Protein AF-A0A1V4Z4R4-F1 (afdb_monomer_lite)

Sequence (272 aa):
MQSCVNKYVRISDISAYMLCPRLAFFRRRQNRHVASMDIVRAAVFKEISRSLAGALATDDPEAAVRTQIEVACGDAEIVYGLPAGPVLEEAIGTARDIITGLDVESKRLGRDVLRAMLSPCERSQAIYSDRLRISGFVDRIVSLDGVRCPVVVCASKPPEAGIFAADRLKLAAAAMLMEEKFETTVGRGMVEYVCGWRIREADVRRYDRMAVLSARNRITQMGSAMPDARRGPWCTGCQYAGACDVRPFLASSLFRPVIFDSSGQRRQETNK

Foldseek 3Di:
DPQPQQLAQELVLLLVVVVPVLLSVVVRRCPDPLQDLVNLLQQLLLQLLLCQLVLVVDPHSLVSSLVSSVVSQVVSCVVNVDHCVVSNVVSNVQSVLQVVLLVVVCVVQPVVRSSQLSDAPDAWDWFADSVLSYIYIQSGWGQDPNDTATEAEDQADAPPDDHFLSVLLSRLSSQVRCCVVVVHHHQKHWYFHRRSTDIDIDGNDPVSNVSSSVSRVSSVPDDPDRDDDDDDPVLVPDPCVVVDDRDPPPPPPPDDDFDAPRNRHGDDDDDD

Structure (mmCIF, N/CA/C/O backbone):
data_AF-A0A1V4Z4R4-F1
#
_entry.id   AF-A0A1V4Z4R4-F1
#
loop_
_atom_site.group_PDB
_atom_site.id
_atom_site.type_symbol
_atom_site.label_atom_id
_atom_site.label_alt_id
_atom_site.label_comp_id
_atom_site.label_asym_id
_atom_site.label_entity_id
_atom_site.label_seq_id
_atom_site.pdbx_PDB_ins_code
_atom_site.Cartn_x
_atom_site.Cartn_y
_atom_site.Cartn_z
_atom_site.occupancy
_atom_site.B_iso_or_equiv
_atom_site.auth_seq_id
_atom_site.auth_comp_id
_atom_site.auth_asym_id
_atom_site.auth_atom_id
_atom_site.pdbx_PDB_model_num
ATOM 1 N N . MET A 1 1 ? 27.541 -12.342 -19.075 1.00 34.62 1 MET A N 1
ATOM 2 C CA . MET A 1 1 ? 26.868 -12.284 -17.757 1.00 34.62 1 MET A CA 1
ATOM 3 C C . MET A 1 1 ? 25.370 -12.447 -17.965 1.00 34.62 1 MET A C 1
ATOM 5 O O . MET A 1 1 ? 24.730 -11.520 -18.444 1.00 34.62 1 MET A O 1
ATOM 9 N N . GLN A 1 2 ? 24.819 -13.632 -17.691 1.00 32.66 2 GLN A N 1
ATOM 10 C CA . GLN A 1 2 ? 23.369 -13.849 -17.710 1.00 32.66 2 GLN A CA 1
ATOM 11 C C . GLN A 1 2 ? 22.740 -12.993 -16.607 1.00 32.66 2 GLN A C 1
ATOM 13 O O . GLN A 1 2 ? 22.999 -13.212 -15.426 1.00 32.66 2 GLN A O 1
ATOM 18 N N . SER A 1 3 ? 21.945 -11.987 -16.980 1.00 42.91 3 SER A N 1
ATOM 19 C CA . SER A 1 3 ? 21.105 -11.290 -16.011 1.00 42.91 3 SER A CA 1
ATOM 20 C C . SER A 1 3 ? 20.140 -12.322 -15.439 1.00 42.91 3 SER A C 1
ATOM 22 O O . SER A 1 3 ? 19.320 -12.864 -16.181 1.00 42.91 3 SER A O 1
ATOM 24 N N . CYS A 1 4 ? 20.256 -12.624 -14.150 1.00 43.00 4 CYS A N 1
ATOM 25 C CA . CYS A 1 4 ? 19.318 -13.489 -13.452 1.00 43.00 4 CYS A CA 1
ATOM 26 C C . CYS A 1 4 ? 17.963 -12.765 -13.438 1.00 43.00 4 CYS A C 1
ATOM 28 O O . CYS A 1 4 ? 17.716 -11.898 -12.602 1.00 43.00 4 CYS A O 1
ATOM 30 N N . VAL A 1 5 ? 17.129 -13.010 -14.450 1.00 57.81 5 VAL A N 1
ATOM 31 C CA . VAL A 1 5 ? 15.799 -12.411 -14.534 1.00 57.81 5 VAL A CA 1
ATOM 32 C C . VAL A 1 5 ? 14.984 -13.029 -13.406 1.00 57.81 5 VAL A C 1
ATOM 34 O O . VAL A 1 5 ? 14.751 -14.236 -13.411 1.00 57.81 5 VAL A O 1
ATOM 37 N N . ASN A 1 6 ? 14.590 -12.209 -12.427 1.00 67.38 6 ASN A N 1
ATOM 38 C CA . ASN A 1 6 ? 13.805 -12.657 -11.281 1.00 67.38 6 ASN A CA 1
ATOM 39 C C . ASN A 1 6 ? 12.606 -13.496 -11.760 1.00 67.38 6 ASN A C 1
ATOM 41 O O . ASN A 1 6 ? 11.826 -13.056 -12.610 1.00 67.38 6 ASN A O 1
ATOM 45 N N . LYS A 1 7 ? 12.493 -14.717 -11.220 1.00 82.88 7 LYS A N 1
ATOM 46 C CA . LYS A 1 7 ? 11.455 -15.704 -11.552 1.00 82.88 7 LYS A CA 1
ATOM 47 C C . LYS A 1 7 ? 10.039 -15.132 -11.383 1.00 82.88 7 LYS A C 1
ATOM 49 O O . LYS A 1 7 ? 9.126 -15.577 -12.082 1.00 82.88 7 LYS A O 1
ATOM 54 N N . TYR A 1 8 ? 9.870 -14.166 -10.476 1.00 91.75 8 TYR A N 1
ATOM 55 C CA . TYR A 1 8 ? 8.596 -13.547 -10.119 1.00 91.75 8 TYR A CA 1
ATOM 56 C C . TYR A 1 8 ? 8.578 -12.054 -10.460 1.00 91.75 8 TYR A C 1
ATOM 58 O O . TYR A 1 8 ? 9.566 -11.345 -10.271 1.00 91.75 8 TYR A O 1
ATOM 66 N N . VAL A 1 9 ? 7.422 -11.558 -10.903 1.00 93.12 9 VAL A N 1
ATOM 67 C CA . VAL A 1 9 ? 7.157 -10.118 -11.022 1.00 93.12 9 VAL A CA 1
ATOM 68 C C . VAL A 1 9 ? 6.555 -9.617 -9.714 1.00 93.12 9 VAL A C 1
ATOM 70 O O . VAL A 1 9 ? 5.573 -10.178 -9.230 1.00 93.12 9 VAL A O 1
ATOM 73 N N . ARG A 1 10 ? 7.112 -8.547 -9.139 1.00 93.81 10 ARG A N 1
ATOM 74 C CA .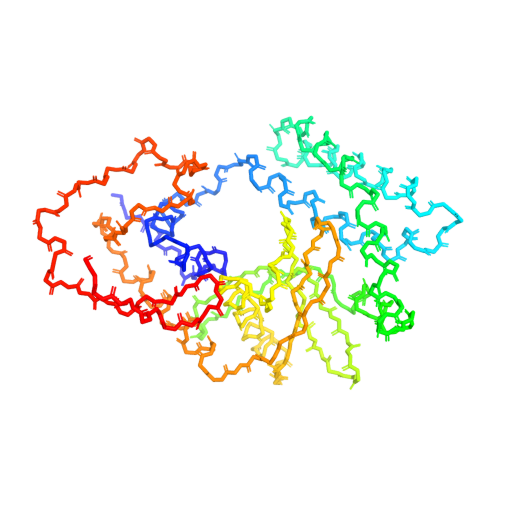 ARG A 1 10 ? 6.603 -8.021 -7.870 1.00 93.81 10 ARG A CA 1
ATOM 75 C C . ARG A 1 10 ? 5.316 -7.232 -8.077 1.00 93.81 10 ARG A C 1
ATOM 77 O O . ARG A 1 10 ? 5.193 -6.493 -9.052 1.00 93.81 10 ARG A O 1
ATOM 84 N N . ILE A 1 11 ? 4.402 -7.284 -7.111 1.00 94.94 11 ILE A N 1
ATOM 85 C CA . ILE A 1 11 ? 3.194 -6.445 -7.084 1.00 94.94 11 ILE A CA 1
ATOM 86 C C . ILE A 1 11 ? 3.551 -4.956 -7.248 1.00 94.94 11 ILE A C 1
ATOM 88 O O . ILE A 1 11 ? 2.884 -4.232 -7.984 1.00 94.94 11 ILE A O 1
ATOM 92 N N . SER A 1 12 ? 4.627 -4.499 -6.603 1.00 91.25 12 SER A N 1
ATOM 93 C CA . SER A 1 12 ? 5.105 -3.115 -6.709 1.00 91.25 12 SER A CA 1
ATOM 94 C C . SER A 1 12 ? 5.649 -2.750 -8.095 1.00 91.25 12 SER A C 1
ATOM 96 O O . SER A 1 12 ? 5.656 -1.571 -8.448 1.00 91.25 12 SER A O 1
ATOM 98 N N . ASP A 1 13 ? 6.097 -3.726 -8.890 1.00 92.69 13 ASP A N 1
ATOM 99 C CA . ASP A 1 13 ? 6.492 -3.510 -10.286 1.00 92.69 13 ASP A CA 1
ATOM 100 C C . ASP A 1 13 ? 5.260 -3.486 -11.204 1.00 92.69 13 ASP A C 1
ATOM 102 O O . ASP A 1 13 ? 5.224 -2.714 -12.161 1.00 92.69 13 ASP A O 1
ATOM 106 N N . ILE A 1 14 ? 4.226 -4.274 -10.884 1.00 94.50 14 ILE A N 1
ATOM 107 C CA . ILE A 1 14 ? 2.930 -4.269 -11.582 1.00 94.50 14 ILE A CA 1
ATOM 108 C C . ILE A 1 14 ? 2.234 -2.912 -11.427 1.00 94.50 14 ILE A C 1
ATOM 110 O O . ILE A 1 14 ? 1.802 -2.330 -12.422 1.00 94.50 14 ILE A O 1
ATOM 114 N N . SER A 1 15 ? 2.169 -2.366 -10.209 1.00 91.62 15 SER A N 1
ATOM 115 C CA . SER A 1 15 ? 1.605 -1.028 -9.996 1.00 91.62 15 SER A CA 1
ATOM 116 C C . SER A 1 15 ? 2.474 0.066 -10.626 1.00 91.62 15 SER A C 1
ATOM 118 O O . SER A 1 15 ? 1.949 0.982 -11.256 1.00 91.62 15 SER A O 1
ATOM 120 N N . ALA A 1 16 ? 3.805 -0.055 -10.551 1.00 90.12 16 ALA A N 1
ATOM 121 C CA . ALA A 1 16 ? 4.721 0.880 -11.203 1.00 90.12 16 ALA A CA 1
ATOM 122 C C . ALA A 1 16 ? 4.579 0.888 -12.729 1.00 90.12 16 ALA A C 1
ATOM 124 O O . ALA A 1 16 ? 4.694 1.949 -13.336 1.00 90.12 16 ALA A O 1
ATOM 125 N N . TYR A 1 17 ? 4.299 -0.259 -13.352 1.00 92.19 17 TYR A N 1
ATOM 126 C CA . TYR A 1 17 ? 4.065 -0.352 -14.792 1.00 92.19 17 TYR A CA 1
ATOM 127 C C . TYR A 1 17 ? 2.862 0.486 -15.241 1.00 92.19 17 TYR A C 1
ATOM 129 O O . TYR A 1 17 ? 2.920 1.099 -16.306 1.00 92.19 17 TYR A O 1
ATOM 137 N N . MET A 1 18 ? 1.811 0.562 -14.417 1.00 88.75 18 MET A N 1
ATOM 138 C CA . MET A 1 18 ? 0.640 1.404 -14.695 1.00 88.75 18 MET A CA 1
ATOM 139 C C . MET A 1 18 ? 0.956 2.896 -14.666 1.00 88.75 18 MET A C 1
ATOM 141 O O . MET A 1 18 ? 0.341 3.656 -15.406 1.00 88.75 18 MET A O 1
ATOM 145 N N . LEU A 1 19 ? 1.912 3.309 -13.831 1.00 87.44 19 LEU A N 1
ATOM 146 C CA . LEU A 1 19 ? 2.404 4.684 -13.818 1.00 87.44 19 LEU A CA 1
ATOM 147 C C . LEU A 1 19 ? 3.330 4.929 -15.014 1.00 87.44 19 LEU A C 1
ATOM 149 O O . LEU A 1 19 ? 3.175 5.891 -15.758 1.00 87.44 19 LEU A O 1
ATOM 153 N N . CYS A 1 20 ? 4.315 4.050 -15.203 1.00 89.69 20 CYS A N 1
ATOM 154 C CA . CYS A 1 20 ? 5.305 4.168 -16.258 1.00 89.69 20 CYS A CA 1
ATOM 155 C C . CYS A 1 20 ? 5.950 2.804 -16.572 1.00 89.69 20 CYS A C 1
ATOM 157 O O . CYS A 1 20 ? 6.681 2.261 -15.735 1.00 89.69 20 CYS A O 1
ATOM 159 N N . PRO A 1 21 ? 5.815 2.278 -17.805 1.00 91.31 21 PRO A N 1
ATOM 160 C CA . PRO A 1 21 ? 6.505 1.060 -18.232 1.00 91.31 21 PRO A CA 1
ATOM 161 C C . PRO A 1 21 ? 8.027 1.113 -18.039 1.00 91.31 21 PRO A C 1
ATOM 163 O O . PRO A 1 21 ? 8.644 0.107 -17.692 1.00 91.31 21 PRO A O 1
ATOM 166 N N . ARG A 1 22 ? 8.637 2.295 -18.209 1.00 90.31 22 ARG A N 1
ATOM 167 C CA . ARG A 1 22 ? 10.081 2.497 -18.004 1.00 90.31 22 ARG A CA 1
ATOM 168 C C . ARG A 1 22 ? 10.483 2.394 -16.533 1.00 90.31 22 ARG A C 1
ATOM 170 O O . ARG A 1 22 ? 11.567 1.906 -16.239 1.00 90.31 22 ARG A O 1
ATOM 177 N N . LEU A 1 23 ? 9.611 2.786 -15.602 1.00 88.94 23 LEU A N 1
ATOM 178 C CA . LEU A 1 23 ? 9.875 2.625 -14.170 1.00 88.94 23 LEU A CA 1
ATOM 179 C C . LEU A 1 23 ? 9.959 1.139 -13.793 1.00 88.94 23 LEU A C 1
ATOM 181 O O . LEU A 1 23 ? 10.909 0.728 -13.128 1.00 88.94 23 LEU A O 1
ATOM 185 N N . ALA A 1 24 ? 9.009 0.326 -14.268 1.00 90.44 24 ALA A N 1
ATOM 186 C CA . ALA A 1 24 ? 9.043 -1.126 -14.076 1.00 90.44 24 ALA A CA 1
ATOM 187 C C . ALA A 1 24 ? 10.286 -1.763 -14.727 1.00 90.44 24 ALA A C 1
ATOM 189 O O . ALA A 1 24 ? 10.919 -2.641 -14.142 1.00 90.44 24 ALA A O 1
ATOM 190 N N . PHE A 1 25 ? 10.682 -1.270 -15.902 1.00 89.81 25 PHE A N 1
ATOM 191 C CA . PHE A 1 25 ? 11.898 -1.693 -16.593 1.00 89.81 25 PHE A CA 1
ATOM 192 C C . PHE A 1 25 ? 13.175 -1.439 -15.777 1.00 89.81 25 PHE A C 1
ATOM 194 O O . PHE A 1 25 ? 13.972 -2.360 -15.589 1.00 89.81 25 PHE A O 1
ATOM 201 N N . PHE A 1 26 ? 13.362 -0.222 -15.251 1.00 88.12 26 PHE A N 1
ATOM 202 C CA . PHE A 1 26 ? 14.529 0.100 -14.422 1.00 88.12 26 PHE A CA 1
ATOM 203 C C . PHE A 1 26 ? 14.569 -0.750 -13.149 1.00 88.12 26 PHE A C 1
ATOM 205 O O . PHE A 1 26 ? 15.605 -1.342 -12.836 1.00 88.12 26 PHE A O 1
ATOM 212 N N . ARG A 1 27 ? 13.426 -0.888 -12.463 1.00 86.62 27 ARG A N 1
ATOM 213 C CA . ARG A 1 27 ? 13.303 -1.695 -11.240 1.00 86.62 27 ARG A CA 1
ATOM 214 C C . ARG A 1 27 ? 13.607 -3.175 -11.461 1.00 86.62 27 ARG A C 1
ATOM 216 O O . ARG A 1 27 ? 14.190 -3.798 -10.583 1.00 86.62 27 ARG A O 1
ATOM 223 N N . ARG A 1 28 ? 13.248 -3.741 -12.618 1.00 83.94 28 ARG A N 1
ATOM 224 C CA . ARG A 1 28 ? 13.519 -5.153 -12.941 1.00 83.94 28 ARG A CA 1
ATOM 225 C C . ARG A 1 28 ? 15.003 -5.427 -13.189 1.00 83.94 28 ARG A C 1
ATOM 227 O O . ARG A 1 28 ? 15.466 -6.536 -12.942 1.00 83.94 28 ARG A O 1
ATOM 234 N N . ARG A 1 29 ? 15.747 -4.444 -13.703 1.00 82.00 29 ARG A N 1
ATOM 235 C CA . ARG A 1 29 ? 17.184 -4.593 -13.997 1.00 82.00 29 ARG A CA 1
ATOM 236 C C . ARG A 1 29 ? 18.079 -4.365 -12.807 1.00 82.00 29 ARG A C 1
ATOM 238 O O . ARG A 1 29 ? 19.117 -5.010 -12.686 1.00 82.00 29 ARG A O 1
ATOM 245 N N . GLN A 1 30 ? 17.687 -3.444 -11.942 1.00 72.25 30 GLN A N 1
ATOM 246 C CA . GLN A 1 30 ? 18.356 -3.262 -10.673 1.00 72.25 30 GLN A CA 1
ATOM 247 C C . GLN A 1 30 ? 17.908 -4.404 -9.760 1.00 72.25 30 GLN A C 1
ATOM 249 O O . GLN A 1 30 ? 16.921 -4.307 -9.043 1.00 72.25 30 GLN A O 1
ATOM 254 N N . ASN A 1 31 ? 18.637 -5.524 -9.818 1.00 54.25 31 ASN A N 1
ATOM 255 C CA . ASN A 1 31 ? 18.354 -6.740 -9.045 1.00 54.25 31 ASN A CA 1
ATOM 256 C C . ASN A 1 31 ? 18.433 -6.517 -7.514 1.00 54.25 31 ASN A C 1
ATOM 258 O O . ASN A 1 31 ? 18.151 -7.417 -6.728 1.00 54.25 31 ASN A O 1
ATOM 262 N N . ARG A 1 32 ? 18.814 -5.306 -7.085 1.00 55.25 32 ARG A N 1
ATOM 263 C CA . ARG A 1 32 ? 18.711 -4.790 -5.722 1.00 55.25 32 ARG A CA 1
ATOM 264 C C . ARG A 1 32 ? 17.932 -3.479 -5.753 1.00 55.25 32 ARG A C 1
ATOM 266 O O . ARG A 1 32 ? 18.269 -2.585 -6.528 1.00 55.25 32 ARG A O 1
ATOM 273 N N . HIS A 1 33 ? 16.935 -3.350 -4.876 1.00 58.78 33 HIS A N 1
ATOM 274 C CA . HIS A 1 33 ? 16.491 -2.023 -4.467 1.00 58.78 33 HIS A CA 1
ATOM 275 C C . HIS A 1 33 ? 17.674 -1.364 -3.770 1.00 58.78 33 HIS A C 1
ATOM 277 O O . HIS A 1 33 ? 18.037 -1.759 -2.666 1.00 58.78 33 HIS A O 1
ATOM 283 N N . VAL A 1 34 ? 18.287 -0.386 -4.426 1.00 64.88 34 VAL A N 1
ATOM 284 C CA . VAL A 1 34 ? 19.048 0.620 -3.692 1.00 64.88 34 VAL A CA 1
ATOM 285 C C . VAL A 1 34 ? 18.030 1.298 -2.781 1.00 64.88 34 VAL A C 1
ATOM 287 O O . VAL A 1 34 ? 16.958 1.686 -3.261 1.00 64.88 34 VAL A O 1
ATOM 290 N N . ALA A 1 35 ? 18.310 1.336 -1.477 1.00 70.69 35 ALA A N 1
ATOM 291 C CA . ALA A 1 35 ? 17.470 2.064 -0.541 1.00 70.69 35 ALA A CA 1
ATOM 292 C C . ALA A 1 35 ? 17.299 3.489 -1.085 1.00 70.69 35 ALA A C 1
ATOM 294 O O . ALA A 1 35 ? 18.267 4.129 -1.494 1.00 70.69 35 ALA A O 1
ATOM 295 N N . SER A 1 36 ? 16.057 3.944 -1.173 1.00 82.81 36 SER A N 1
ATOM 296 C CA . SER A 1 36 ? 15.728 5.289 -1.624 1.00 82.81 36 SER A CA 1
ATOM 297 C C . SER A 1 36 ? 14.814 5.941 -0.605 1.00 82.81 36 SER A C 1
ATOM 299 O O . SER A 1 36 ? 14.122 5.250 0.149 1.00 82.81 36 SER A O 1
ATOM 301 N N . MET A 1 37 ? 14.782 7.271 -0.604 1.00 86.62 37 MET A N 1
ATOM 302 C CA . MET A 1 37 ? 13.900 8.023 0.288 1.00 86.62 37 MET A CA 1
ATOM 303 C C . MET A 1 37 ? 12.426 7.633 0.110 1.00 86.62 37 MET A C 1
ATOM 305 O O . MET A 1 37 ? 11.702 7.563 1.095 1.00 86.62 37 MET A O 1
ATOM 309 N N . ASP A 1 38 ? 11.996 7.255 -1.100 1.00 85.75 38 ASP A N 1
ATOM 310 C CA . ASP A 1 38 ? 10.641 6.737 -1.346 1.00 85.75 38 ASP A CA 1
ATOM 311 C C . ASP A 1 38 ? 10.352 5.432 -0.587 1.00 85.75 38 ASP A C 1
ATOM 313 O O . ASP A 1 38 ? 9.229 5.209 -0.131 1.00 85.75 38 ASP A O 1
ATOM 317 N N . ILE A 1 39 ? 11.350 4.548 -0.464 1.00 87.50 39 ILE A N 1
ATOM 318 C CA . ILE A 1 39 ? 11.223 3.279 0.267 1.00 87.50 39 ILE A CA 1
ATOM 319 C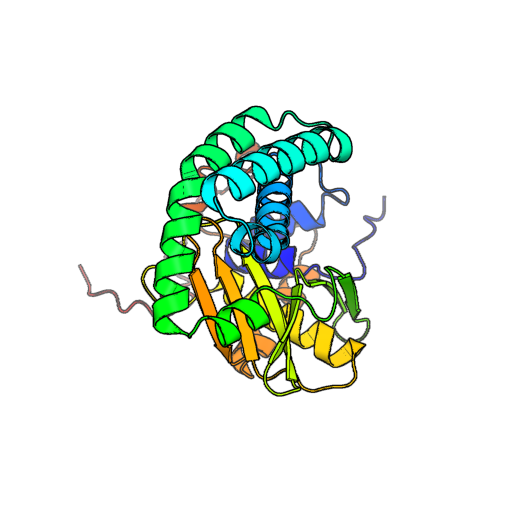 C . ILE A 1 39 ? 11.146 3.552 1.767 1.00 87.50 39 ILE A C 1
ATOM 321 O O . ILE A 1 39 ? 10.260 3.006 2.422 1.00 87.50 39 ILE A O 1
ATOM 325 N N . VAL A 1 40 ? 12.026 4.417 2.282 1.00 92.31 40 VAL A N 1
ATOM 326 C CA . VAL A 1 40 ? 12.029 4.854 3.688 1.00 92.31 40 VAL A CA 1
ATOM 327 C C . VAL A 1 40 ? 10.678 5.467 4.038 1.00 92.31 40 VAL A C 1
ATOM 329 O O . VAL A 1 40 ? 10.001 5.001 4.950 1.00 92.31 40 VAL A O 1
ATOM 332 N N . ARG A 1 41 ? 10.221 6.430 3.233 1.00 94.19 41 ARG A N 1
ATOM 333 C CA . ARG A 1 41 ? 8.920 7.080 3.388 1.00 94.19 41 ARG A CA 1
ATOM 334 C C . ARG A 1 41 ? 7.776 6.068 3.385 1.00 94.19 41 ARG A C 1
ATOM 336 O O . ARG A 1 41 ? 6.945 6.070 4.287 1.00 94.19 41 ARG A O 1
ATOM 343 N N . ALA A 1 42 ? 7.735 5.159 2.411 1.00 92.62 42 ALA A N 1
ATOM 344 C CA . ALA A 1 42 ? 6.700 4.130 2.365 1.00 92.62 42 ALA A CA 1
ATOM 345 C C . ALA A 1 42 ? 6.740 3.184 3.579 1.00 92.62 42 ALA A C 1
ATOM 347 O O . ALA A 1 42 ? 5.684 2.730 4.014 1.00 92.62 42 ALA A O 1
ATOM 348 N N . ALA A 1 43 ? 7.922 2.868 4.113 1.00 93.50 43 ALA A N 1
ATOM 349 C CA . ALA A 1 43 ? 8.067 2.035 5.303 1.00 93.50 43 ALA A CA 1
ATOM 350 C C . ALA A 1 43 ? 7.547 2.748 6.558 1.00 93.50 43 ALA A C 1
ATOM 352 O O . ALA A 1 43 ? 6.718 2.172 7.261 1.00 93.50 43 ALA A O 1
ATOM 353 N N . VAL A 1 44 ? 7.943 4.008 6.769 1.00 96.38 44 VAL A N 1
ATOM 354 C CA . VAL A 1 44 ? 7.483 4.842 7.892 1.00 96.38 44 VAL A CA 1
ATOM 355 C C . VAL A 1 44 ? 5.959 4.950 7.898 1.00 96.38 44 VAL A C 1
ATOM 357 O O . VAL A 1 44 ? 5.318 4.601 8.883 1.00 96.38 44 VAL A O 1
ATOM 360 N N . PHE A 1 45 ? 5.341 5.329 6.776 1.00 96.50 45 PHE A N 1
ATOM 361 C CA . PHE A 1 45 ? 3.880 5.466 6.710 1.00 96.50 45 PHE A CA 1
ATOM 362 C C . PHE A 1 45 ? 3.124 4.143 6.882 1.00 96.50 45 PHE A C 1
ATOM 364 O O . PHE A 1 45 ? 2.007 4.137 7.401 1.00 96.50 45 PHE A O 1
ATOM 371 N N . LYS A 1 46 ? 3.716 3.009 6.491 1.00 95.19 46 LYS A N 1
ATOM 372 C CA . LYS A 1 46 ? 3.142 1.692 6.800 1.00 95.19 46 LYS A CA 1
ATOM 373 C C . LYS A 1 46 ? 3.217 1.366 8.284 1.00 95.19 46 LYS A C 1
ATOM 375 O O . LYS A 1 46 ? 2.308 0.710 8.779 1.00 95.19 46 LYS A O 1
ATOM 380 N N . GLU A 1 47 ? 4.263 1.803 8.974 1.00 95.19 47 GLU A N 1
ATOM 381 C CA . GLU A 1 47 ? 4.389 1.593 10.414 1.00 95.19 47 GLU A CA 1
ATOM 382 C C . GLU A 1 47 ? 3.431 2.485 11.204 1.00 95.19 47 GLU A C 1
ATOM 384 O O . GLU A 1 47 ? 2.706 1.983 12.057 1.00 95.19 47 GLU A O 1
ATOM 389 N N . ILE A 1 48 ? 3.295 3.759 10.816 1.00 95.81 48 ILE A N 1
ATOM 390 C CA . ILE A 1 48 ? 2.249 4.652 11.343 1.00 95.81 48 ILE A CA 1
ATOM 391 C C . ILE A 1 48 ? 0.881 3.976 11.217 1.00 95.81 48 ILE A C 1
ATOM 393 O O . ILE A 1 48 ? 0.150 3.846 12.188 1.00 95.81 48 ILE A O 1
ATOM 397 N N . SER A 1 49 ? 0.559 3.469 10.026 1.00 95.50 49 SER A N 1
ATOM 398 C CA . SER A 1 49 ? -0.698 2.772 9.749 1.00 95.50 49 SER A CA 1
ATOM 399 C C . SER A 1 49 ? -0.929 1.531 10.634 1.00 95.50 49 SER A C 1
ATOM 401 O O . SER A 1 49 ? -2.071 1.211 10.962 1.00 95.50 49 SER A O 1
ATOM 403 N N . ARG A 1 50 ? 0.131 0.828 11.061 1.00 93.31 50 ARG A N 1
ATOM 404 C CA . ARG A 1 50 ? 0.030 -0.319 11.986 1.00 93.31 50 ARG A CA 1
ATOM 405 C C . ARG A 1 50 ? -0.253 0.104 13.420 1.00 93.31 50 ARG A C 1
ATOM 407 O O . ARG A 1 50 ? -0.939 -0.628 14.130 1.00 93.31 50 ARG A O 1
ATOM 414 N N . SER A 1 51 ? 0.254 1.258 13.840 1.00 93.50 51 SER A N 1
ATOM 415 C CA . SER A 1 51 ? 0.102 1.736 15.212 1.00 93.50 51 SER A CA 1
ATOM 416 C C . SER A 1 51 ? -1.221 2.465 15.468 1.00 93.50 51 SER A C 1
ATOM 418 O O . SER A 1 51 ? -1.616 2.595 16.627 1.00 93.50 51 SER A O 1
ATOM 420 N N . LEU A 1 52 ? -1.967 2.856 14.423 1.00 94.06 52 LEU A N 1
ATOM 421 C CA . LEU A 1 52 ? -3.225 3.611 14.555 1.00 94.06 52 LEU A CA 1
ATOM 422 C C . LEU A 1 52 ? -4.265 2.939 15.457 1.00 94.06 52 LEU A C 1
ATOM 424 O O . LEU A 1 52 ? -4.922 3.622 16.236 1.00 94.06 52 LEU A O 1
ATOM 428 N N . ALA A 1 53 ? -4.408 1.611 15.391 1.00 91.75 53 ALA A N 1
ATOM 429 C CA . ALA A 1 53 ? -5.354 0.892 16.248 1.00 91.75 53 ALA A CA 1
ATOM 430 C C . ALA A 1 53 ? -5.037 1.079 17.743 1.00 91.75 53 ALA A C 1
ATOM 432 O O . ALA A 1 53 ? -5.951 1.207 18.554 1.00 91.75 53 ALA A O 1
ATOM 433 N N . GLY A 1 54 ? -3.746 1.098 18.092 1.00 90.56 54 GLY A N 1
ATOM 434 C CA . GLY A 1 54 ? -3.276 1.346 19.453 1.00 90.56 54 GLY A CA 1
ATOM 435 C C . GLY A 1 54 ? -3.369 2.821 19.835 1.00 90.56 54 GLY A C 1
ATOM 436 O O . GLY A 1 54 ? -3.836 3.132 20.923 1.00 90.56 54 GLY A O 1
ATOM 437 N N . ALA A 1 55 ? -3.000 3.726 18.925 1.00 91.25 55 ALA A N 1
ATOM 438 C CA . ALA A 1 55 ? -3.064 5.167 19.164 1.00 91.25 55 ALA A CA 1
ATOM 439 C C . ALA A 1 55 ? -4.499 5.663 19.409 1.00 91.25 55 ALA A C 1
ATOM 441 O O . ALA A 1 55 ? -4.713 6.535 20.235 1.00 91.25 55 ALA A O 1
ATOM 442 N N . LEU A 1 56 ? -5.505 5.082 18.753 1.00 88.00 56 LEU A N 1
ATOM 443 C CA . LEU A 1 56 ? -6.911 5.432 18.998 1.00 88.00 56 LEU A CA 1
ATOM 444 C C . LEU A 1 56 ? -7.459 4.935 20.340 1.00 88.00 56 LEU A C 1
ATOM 446 O O . LEU A 1 56 ? -8.560 5.321 20.724 1.00 88.00 56 LEU A O 1
ATOM 450 N N . ALA A 1 57 ? -6.737 4.047 21.023 1.00 88.75 57 ALA A N 1
ATOM 451 C CA . ALA A 1 57 ? -7.125 3.543 22.333 1.00 88.75 57 ALA A CA 1
ATOM 452 C C . ALA A 1 57 ? -6.551 4.383 23.489 1.00 88.75 57 ALA A C 1
ATOM 454 O O . ALA A 1 57 ? -6.815 4.054 24.643 1.00 88.75 57 ALA A O 1
ATOM 455 N N . THR A 1 58 ? -5.759 5.423 23.200 1.00 92.12 58 THR A N 1
ATOM 456 C CA . THR A 1 58 ? -5.183 6.324 24.208 1.00 92.12 58 THR A CA 1
ATOM 457 C C . THR A 1 58 ? -6.074 7.545 24.453 1.00 92.12 58 THR A C 1
ATOM 459 O O . THR A 1 58 ? -6.928 7.882 23.633 1.00 92.12 58 THR A O 1
ATOM 462 N N . ASP A 1 59 ? -5.839 8.236 25.573 1.00 92.62 59 ASP A N 1
ATOM 463 C CA . ASP A 1 59 ? -6.540 9.486 25.910 1.00 92.62 59 ASP A CA 1
ATOM 464 C C . ASP A 1 59 ? -6.130 10.660 25.003 1.00 92.62 59 ASP A C 1
ATOM 466 O O . ASP A 1 59 ? -6.925 11.567 24.759 1.00 92.62 59 ASP A O 1
ATOM 470 N N . ASP A 1 60 ? -4.903 10.626 24.469 1.00 94.81 60 ASP A N 1
ATOM 471 C CA . ASP A 1 60 ? -4.390 11.582 23.480 1.00 94.81 60 ASP A CA 1
ATOM 472 C C . ASP A 1 60 ? -3.870 10.845 22.228 1.00 94.81 60 ASP A C 1
ATOM 474 O O . ASP A 1 60 ? -2.694 10.451 22.164 1.00 94.81 60 ASP A O 1
ATOM 478 N N . PRO A 1 61 ? -4.739 10.623 21.224 1.00 93.31 61 PRO A N 1
ATOM 479 C CA . PRO A 1 61 ? -4.358 9.954 19.985 1.00 93.31 61 PRO A CA 1
ATOM 480 C C . PRO A 1 61 ? -3.358 10.742 19.133 1.00 93.31 61 PRO A C 1
ATOM 482 O O . PRO A 1 61 ? -2.546 10.129 18.440 1.00 93.31 61 PRO A O 1
ATOM 485 N N . GLU A 1 62 ? -3.387 12.084 19.155 1.00 94.06 62 GLU A N 1
ATOM 486 C CA . GLU A 1 62 ? -2.455 12.890 18.351 1.00 94.06 62 GLU A CA 1
ATOM 487 C C . GLU A 1 62 ? -1.033 12.754 18.901 1.00 94.06 62 GLU A C 1
ATOM 489 O O . GLU A 1 62 ? -0.104 12.491 18.131 1.00 94.06 62 GLU A O 1
ATOM 494 N N . ALA A 1 63 ? -0.860 12.866 20.222 1.00 95.62 63 ALA A N 1
ATOM 495 C CA . ALA A 1 63 ? 0.432 12.633 20.862 1.00 95.62 63 ALA A CA 1
ATOM 496 C C . ALA A 1 63 ? 0.923 11.197 20.631 1.00 95.62 63 ALA A C 1
ATOM 498 O O . ALA A 1 63 ? 2.079 11.001 20.252 1.00 95.62 63 ALA A O 1
ATOM 499 N N . ALA A 1 64 ? 0.040 10.200 20.759 1.00 96.06 64 ALA A N 1
ATOM 500 C CA . ALA A 1 64 ? 0.391 8.806 20.500 1.00 96.06 64 ALA A CA 1
ATOM 501 C C . ALA A 1 64 ? 0.870 8.588 19.053 1.00 96.06 64 ALA A C 1
ATOM 503 O O . ALA A 1 64 ? 1.908 7.961 18.843 1.00 96.06 64 ALA A O 1
ATOM 504 N N . VAL A 1 65 ? 0.177 9.142 18.049 1.00 95.69 65 VAL A N 1
ATOM 505 C CA . VAL A 1 65 ? 0.614 9.063 16.643 1.00 95.69 65 VAL A CA 1
ATOM 506 C C . VAL A 1 65 ? 1.966 9.749 16.438 1.00 95.69 65 VAL A C 1
ATOM 508 O O . VAL A 1 65 ? 2.818 9.185 15.753 1.00 95.69 65 VAL A O 1
ATOM 511 N N . ARG A 1 66 ? 2.208 10.917 17.047 1.00 96.75 66 ARG A N 1
ATOM 512 C CA . ARG A 1 66 ? 3.505 11.617 16.963 1.00 96.75 66 ARG A CA 1
ATOM 513 C C . ARG A 1 66 ? 4.652 10.771 17.511 1.00 96.75 66 ARG A C 1
ATOM 515 O O . ARG A 1 66 ? 5.653 10.606 16.822 1.00 96.75 66 ARG A O 1
ATOM 522 N N . THR A 1 67 ? 4.478 10.155 18.678 1.00 96.94 67 THR A N 1
ATOM 523 C CA . THR A 1 67 ? 5.480 9.233 19.234 1.00 96.94 67 THR A CA 1
ATOM 524 C C . THR A 1 67 ? 5.746 8.058 18.291 1.00 96.94 67 THR A C 1
ATOM 526 O O . THR A 1 67 ? 6.893 7.681 18.071 1.00 96.94 67 THR A O 1
ATOM 529 N N . GLN A 1 68 ? 4.705 7.489 17.680 1.00 96.62 68 GLN A N 1
ATOM 530 C CA . GLN A 1 68 ? 4.875 6.380 16.736 1.00 96.62 68 GLN A CA 1
ATOM 531 C C . GLN A 1 68 ? 5.563 6.807 15.433 1.00 96.62 68 GLN A C 1
ATOM 533 O O . GLN A 1 68 ? 6.298 6.014 14.850 1.00 96.62 68 GLN A O 1
ATOM 538 N N . ILE A 1 69 ? 5.366 8.050 14.984 1.00 97.44 69 ILE A N 1
ATOM 539 C CA . ILE A 1 69 ? 6.100 8.626 13.850 1.00 97.44 69 ILE A CA 1
ATOM 540 C C . ILE A 1 69 ? 7.601 8.685 14.157 1.00 97.44 69 ILE A C 1
ATOM 542 O O . ILE A 1 69 ? 8.405 8.264 13.326 1.00 97.44 69 ILE A O 1
ATOM 546 N N . GLU A 1 70 ? 7.976 9.187 15.334 1.00 97.31 70 GLU A N 1
ATOM 547 C CA . GLU A 1 70 ? 9.378 9.295 15.759 1.00 97.31 70 GLU A CA 1
ATOM 548 C C . GLU A 1 70 ? 10.046 7.918 15.836 1.00 97.31 70 GLU A C 1
ATOM 550 O O . GLU A 1 70 ? 11.113 7.721 15.252 1.00 97.31 70 GLU A O 1
ATOM 555 N N . VAL A 1 71 ? 9.376 6.945 16.466 1.00 97.38 71 VAL A N 1
ATOM 556 C CA . VAL A 1 71 ? 9.846 5.551 16.545 1.00 97.38 71 VAL A CA 1
ATOM 557 C C . VAL A 1 71 ? 10.023 4.954 15.148 1.00 97.38 71 VAL A C 1
ATOM 559 O O . VAL A 1 71 ? 11.097 4.449 14.827 1.00 97.38 71 VAL A O 1
ATOM 562 N N . ALA A 1 72 ? 9.014 5.074 14.279 1.00 96.62 72 ALA A N 1
ATOM 563 C CA . ALA A 1 72 ? 9.073 4.539 12.921 1.00 96.62 72 ALA A CA 1
ATOM 564 C C . ALA A 1 72 ? 10.205 5.159 12.087 1.00 96.62 72 ALA A C 1
ATOM 566 O O . ALA A 1 72 ? 10.817 4.468 11.270 1.00 96.62 72 ALA A O 1
ATOM 567 N N . CYS A 1 73 ? 10.489 6.452 12.274 1.00 96.94 73 CYS A N 1
ATOM 568 C CA . CYS A 1 73 ? 11.605 7.116 11.607 1.00 96.94 73 CYS A CA 1
ATOM 569 C C . CYS A 1 73 ? 12.951 6.603 12.129 1.00 96.94 73 CYS A C 1
ATOM 571 O O . CYS A 1 73 ? 13.794 6.243 11.311 1.00 96.94 73 CYS A O 1
ATOM 573 N N . GLY A 1 74 ? 13.130 6.499 13.451 1.00 96.44 74 GLY A N 1
ATOM 574 C CA . GLY A 1 74 ? 14.354 5.957 14.052 1.00 96.44 74 GLY A CA 1
ATOM 575 C C . GLY A 1 74 ? 14.648 4.523 13.601 1.00 96.44 74 GLY A C 1
ATOM 576 O O . GLY A 1 74 ? 15.760 4.220 13.163 1.00 96.44 74 GLY A O 1
ATOM 577 N N . ASP A 1 75 ? 13.631 3.660 13.594 1.00 96.06 75 ASP A N 1
ATOM 578 C CA . ASP A 1 75 ? 13.752 2.286 13.096 1.00 96.06 75 ASP A CA 1
ATOM 579 C C . ASP A 1 75 ? 14.116 2.251 11.605 1.00 96.06 75 ASP A C 1
ATOM 581 O O . ASP A 1 75 ? 14.933 1.435 11.169 1.00 96.06 75 ASP A O 1
ATOM 585 N N . ALA A 1 76 ? 13.542 3.148 10.799 1.00 93.88 76 ALA A N 1
ATOM 586 C CA . ALA A 1 76 ? 13.847 3.221 9.378 1.00 93.88 76 ALA A CA 1
ATOM 587 C C . ALA A 1 76 ? 15.300 3.657 9.111 1.00 93.88 76 ALA A C 1
ATOM 589 O O . ALA A 1 76 ? 15.925 3.113 8.197 1.00 93.88 76 ALA A O 1
ATOM 590 N N . GLU A 1 77 ? 15.865 4.572 9.903 1.00 94.12 77 GLU A N 1
ATOM 591 C CA . GLU A 1 77 ? 17.282 4.944 9.781 1.00 94.12 77 GLU A CA 1
ATOM 592 C C . GLU A 1 77 ? 18.197 3.743 10.037 1.00 94.12 77 GLU A C 1
ATOM 594 O O . GLU A 1 77 ? 19.124 3.498 9.262 1.00 94.12 77 GLU A O 1
ATOM 599 N N . ILE A 1 78 ? 17.888 2.938 11.060 1.00 94.50 78 ILE A N 1
ATOM 600 C CA . ILE A 1 78 ? 18.640 1.721 11.396 1.00 94.50 78 ILE A CA 1
ATOM 601 C C . ILE A 1 78 ? 18.520 0.676 10.277 1.00 94.50 78 ILE A C 1
ATOM 603 O O . ILE A 1 78 ? 19.518 0.090 9.857 1.00 94.50 78 ILE A O 1
ATOM 607 N N . VAL A 1 79 ? 17.303 0.433 9.779 1.00 92.56 79 VAL A N 1
ATOM 608 C CA . VAL A 1 79 ? 17.024 -0.630 8.797 1.00 92.56 79 VAL A CA 1
ATOM 609 C C . VAL A 1 79 ? 17.551 -0.290 7.404 1.00 92.56 79 VAL A C 1
ATOM 611 O O . VAL A 1 79 ? 18.062 -1.170 6.707 1.00 92.56 79 VAL A O 1
ATOM 614 N N . TYR A 1 80 ? 17.400 0.961 6.966 1.00 90.00 80 TYR A N 1
ATOM 615 C CA . TYR A 1 80 ? 17.722 1.371 5.597 1.00 90.00 80 TYR A CA 1
ATOM 616 C C . TYR A 1 80 ? 19.058 2.109 5.476 1.00 90.00 80 TYR A C 1
ATOM 618 O O . TYR A 1 80 ? 19.546 2.255 4.354 1.00 90.00 80 TYR A O 1
ATOM 626 N N . GLY A 1 81 ? 19.652 2.562 6.585 1.00 90.75 81 GLY A N 1
ATOM 627 C CA . GLY A 1 81 ? 20.911 3.312 6.585 1.00 90.75 81 GLY A CA 1
ATOM 628 C C . GLY A 1 81 ? 20.810 4.672 5.887 1.00 90.75 81 GLY A C 1
ATOM 629 O O . GLY A 1 81 ? 21.794 5.148 5.324 1.00 90.75 81 GLY A O 1
ATOM 630 N N . LEU A 1 82 ? 19.615 5.269 5.859 1.00 88.69 82 LEU A N 1
ATOM 631 C CA . LEU A 1 82 ? 19.328 6.554 5.219 1.00 88.69 82 LEU A CA 1
ATOM 632 C C . LEU A 1 82 ? 18.716 7.521 6.237 1.00 88.69 82 LEU A C 1
ATOM 634 O O . LEU A 1 82 ? 17.913 7.070 7.050 1.00 88.69 82 LEU A O 1
ATOM 638 N N . PRO A 1 83 ? 19.027 8.828 6.165 1.00 90.88 83 PRO A N 1
ATOM 639 C CA . PRO A 1 83 ? 18.476 9.812 7.091 1.00 90.88 83 PRO A CA 1
ATOM 640 C C . PRO A 1 83 ? 16.964 9.961 6.889 1.00 90.88 83 PRO A C 1
ATOM 642 O O . PRO A 1 83 ? 16.504 10.253 5.784 1.00 90.88 83 PRO A O 1
ATOM 645 N N . ALA A 1 84 ? 16.191 9.804 7.960 1.00 92.81 84 ALA A N 1
ATOM 646 C CA . ALA A 1 84 ? 14.736 9.904 7.957 1.00 92.81 84 ALA A CA 1
ATOM 647 C C . ALA A 1 84 ? 14.236 11.316 8.294 1.00 92.81 84 ALA A C 1
ATOM 649 O O . ALA A 1 84 ? 13.040 11.555 8.183 1.00 92.81 84 ALA A O 1
ATOM 650 N N . GLY A 1 85 ? 15.114 12.269 8.632 1.00 93.31 85 GLY A N 1
ATOM 651 C CA . GLY A 1 85 ? 14.752 13.653 8.987 1.00 93.31 85 GLY A CA 1
ATOM 652 C C . GLY A 1 85 ? 13.702 14.322 8.076 1.00 93.31 85 GLY A C 1
ATOM 653 O O . GLY A 1 85 ? 12.689 14.790 8.591 1.00 93.31 85 GLY A O 1
ATOM 654 N N . PRO A 1 86 ? 13.853 14.310 6.735 1.00 93.12 86 PRO A N 1
ATOM 655 C CA . PRO A 1 86 ? 12.837 14.871 5.836 1.00 93.12 86 PRO A CA 1
ATOM 656 C C . PRO A 1 86 ? 11.483 14.147 5.904 1.00 93.12 86 PRO A C 1
ATOM 658 O O . PRO A 1 86 ? 10.431 14.764 5.764 1.00 93.12 86 PRO A O 1
ATOM 661 N N . VAL A 1 87 ? 11.503 12.828 6.119 1.00 95.19 87 VAL A N 1
ATOM 662 C CA . VAL A 1 87 ? 10.289 12.009 6.269 1.00 95.19 87 VAL A CA 1
ATOM 663 C C . VAL A 1 87 ? 9.636 12.264 7.625 1.00 95.19 87 VAL A C 1
ATOM 665 O O . VAL A 1 87 ? 8.413 12.296 7.703 1.00 95.19 87 VAL A O 1
ATOM 668 N N . LEU A 1 88 ? 10.433 12.475 8.674 1.00 96.75 88 LEU A N 1
ATOM 669 C CA . LEU A 1 88 ? 9.967 12.823 10.011 1.00 96.75 88 LEU A CA 1
ATOM 670 C C . LEU A 1 88 ? 9.208 14.153 9.994 1.00 96.75 88 LEU A C 1
ATOM 672 O O . LEU A 1 88 ? 8.081 14.212 10.481 1.00 96.75 88 LEU A O 1
ATOM 676 N N . GLU A 1 89 ? 9.788 15.191 9.388 1.00 96.31 89 GLU A N 1
ATOM 677 C CA . GLU A 1 89 ? 9.144 16.503 9.247 1.00 96.31 89 GLU A CA 1
ATOM 678 C C . GLU A 1 89 ? 7.813 16.395 8.486 1.00 96.31 89 GLU A C 1
ATOM 680 O O . GLU A 1 89 ? 6.780 16.883 8.956 1.00 96.31 89 GLU A O 1
ATOM 685 N N . GLU A 1 90 ? 7.808 15.679 7.355 1.00 95.50 90 GLU A N 1
ATOM 686 C CA . GLU A 1 90 ? 6.592 15.411 6.584 1.00 95.50 90 GLU A CA 1
ATOM 687 C C . GLU A 1 90 ? 5.537 14.675 7.426 1.00 95.50 90 GLU A C 1
ATOM 689 O O . GLU A 1 90 ? 4.379 15.094 7.493 1.00 95.50 90 GLU A O 1
ATOM 694 N N . ALA A 1 91 ? 5.922 13.575 8.075 1.00 95.38 91 ALA A N 1
ATOM 695 C CA . ALA A 1 91 ? 5.009 12.720 8.819 1.00 95.38 91 ALA A CA 1
ATOM 696 C C . ALA A 1 91 ? 4.393 13.459 10.014 1.00 95.38 91 ALA A C 1
ATOM 698 O O . ALA A 1 91 ? 3.169 13.415 10.178 1.00 95.38 91 ALA A O 1
ATOM 699 N N . ILE A 1 92 ? 5.195 14.208 10.782 1.00 96.56 92 ILE A N 1
ATOM 700 C CA . ILE A 1 92 ? 4.713 15.072 11.872 1.00 96.56 92 ILE A CA 1
ATOM 701 C C . ILE A 1 92 ? 3.701 16.091 11.341 1.00 96.56 92 ILE A C 1
ATOM 703 O O . ILE A 1 92 ? 2.638 16.265 11.941 1.00 96.56 92 ILE A O 1
ATOM 707 N N . GLY A 1 93 ? 3.988 16.717 10.194 1.00 94.94 93 GLY A N 1
ATOM 708 C CA . GLY A 1 93 ? 3.074 17.656 9.540 1.00 94.94 93 GLY A CA 1
ATOM 709 C C . GLY A 1 93 ? 1.716 17.042 9.175 1.00 94.94 93 GLY A C 1
ATOM 710 O O . GLY A 1 93 ? 0.718 17.756 9.114 1.00 94.94 93 GLY A O 1
ATOM 711 N N . THR A 1 94 ? 1.647 15.719 8.991 1.00 95.00 94 THR A N 1
ATOM 712 C CA . THR A 1 94 ? 0.402 14.996 8.679 1.00 95.00 94 THR A CA 1
ATOM 713 C C . THR A 1 94 ? -0.318 14.395 9.889 1.00 95.00 94 THR A C 1
ATOM 715 O O . THR A 1 94 ? -1.430 13.897 9.723 1.00 95.00 94 THR A O 1
ATOM 718 N N . ALA A 1 95 ? 0.256 14.440 11.098 1.00 94.75 95 ALA A N 1
ATOM 719 C CA . ALA A 1 95 ? -0.303 13.762 12.275 1.00 94.75 95 ALA A CA 1
ATOM 720 C C .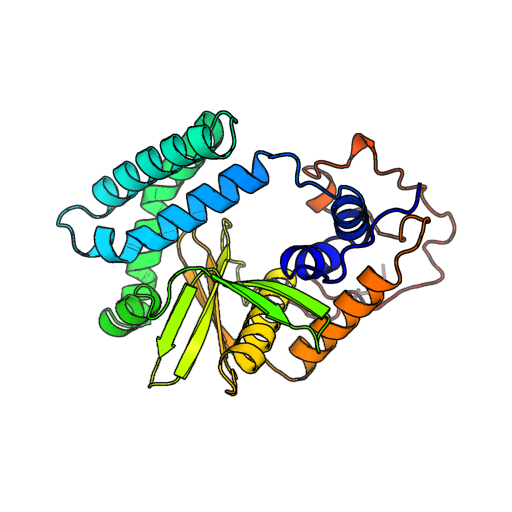 ALA A 1 95 ? -1.748 14.199 12.581 1.00 94.75 95 ALA A C 1
ATOM 722 O O . ALA A 1 95 ? -2.638 13.363 12.742 1.00 94.75 95 ALA A O 1
ATOM 723 N N . ARG A 1 96 ? -2.015 15.510 12.569 1.00 94.00 96 ARG A N 1
ATOM 724 C CA . ARG A 1 96 ? -3.366 16.051 12.789 1.00 94.00 96 ARG A CA 1
ATOM 725 C C . ARG A 1 96 ? -4.347 15.660 11.682 1.00 94.00 96 ARG A C 1
ATOM 727 O O . ARG A 1 96 ? -5.493 15.315 11.969 1.00 94.00 96 ARG A O 1
ATOM 734 N N . ASP A 1 97 ? -3.901 15.691 10.428 1.00 94.81 97 ASP A N 1
ATOM 735 C CA . ASP A 1 97 ? -4.705 15.283 9.272 1.00 94.81 97 ASP A CA 1
ATOM 736 C C . ASP A 1 97 ? -5.086 13.795 9.364 1.00 94.81 97 ASP A C 1
ATOM 738 O O . ASP A 1 97 ? -6.208 13.425 9.020 1.00 94.81 97 ASP A O 1
ATOM 742 N N . ILE A 1 98 ? -4.179 12.946 9.866 1.00 96.00 98 ILE A N 1
ATOM 743 C CA . ILE A 1 98 ? -4.438 11.521 10.114 1.00 96.00 98 ILE A CA 1
ATOM 744 C C . ILE A 1 98 ? -5.557 11.347 11.146 1.00 96.00 98 ILE A C 1
ATOM 746 O O . ILE A 1 98 ? -6.531 10.646 10.876 1.00 96.00 98 ILE A O 1
ATOM 750 N N . ILE A 1 99 ? -5.449 12.007 12.304 1.00 95.50 99 ILE A N 1
ATOM 751 C CA . ILE A 1 99 ? -6.460 11.918 13.370 1.00 95.50 99 ILE A CA 1
ATOM 752 C C . ILE A 1 99 ? -7.814 12.454 12.898 1.00 95.50 99 ILE A C 1
ATOM 754 O O . ILE A 1 99 ? -8.848 11.828 13.126 1.00 95.50 99 ILE A O 1
ATOM 758 N N . THR A 1 100 ? -7.810 13.577 12.181 1.00 95.12 100 THR A N 1
ATOM 759 C CA . THR A 1 100 ? -9.034 14.172 11.633 1.00 95.12 100 THR A CA 1
ATOM 760 C C . THR A 1 100 ? -9.697 13.235 10.620 1.00 95.12 100 THR A C 1
ATOM 762 O O . THR A 1 100 ? -10.910 13.031 10.666 1.00 95.12 100 THR A O 1
ATOM 765 N N . GLY A 1 101 ? -8.915 12.624 9.723 1.00 95.75 101 GLY A N 1
ATOM 766 C CA . GLY A 1 101 ? -9.417 11.641 8.762 1.00 95.75 101 GLY A CA 1
ATOM 767 C C . GLY A 1 101 ? -10.007 10.400 9.438 1.00 95.75 101 GLY A C 1
ATOM 768 O O . GLY A 1 101 ? -11.094 9.956 9.067 1.00 95.75 101 GLY A O 1
ATOM 769 N N . LEU A 1 102 ? -9.343 9.892 10.482 1.00 94.69 102 LEU A N 1
ATOM 770 C CA . LEU A 1 102 ? -9.840 8.786 11.305 1.00 94.69 102 LEU A CA 1
ATOM 771 C C . LEU A 1 102 ? -11.177 9.113 11.971 1.00 94.69 102 LEU A C 1
ATOM 773 O O . LEU A 1 102 ? -12.083 8.286 11.927 1.00 94.69 102 LEU A O 1
ATOM 777 N N . ASP A 1 103 ? -11.334 10.304 12.552 1.00 94.12 103 ASP A N 1
ATOM 778 C CA . ASP A 1 103 ? -12.594 10.727 13.177 1.00 94.12 103 ASP A CA 1
ATOM 779 C C . ASP A 1 103 ? -13.739 10.835 12.154 1.00 94.12 103 ASP A C 1
ATOM 781 O O . ASP A 1 103 ? -14.839 10.322 12.381 1.00 94.12 103 ASP A O 1
ATOM 785 N N . VAL A 1 104 ? -13.477 11.429 10.985 1.00 95.38 104 VAL A N 1
ATOM 786 C CA . VAL A 1 104 ? -14.461 11.517 9.891 1.00 95.38 104 VAL A CA 1
ATOM 787 C C . VAL A 1 104 ? -14.924 10.128 9.457 1.00 95.38 104 VAL A C 1
ATOM 789 O O . VAL A 1 104 ? -16.122 9.875 9.313 1.00 95.38 104 VAL A O 1
ATOM 792 N N . GLU A 1 105 ? -13.991 9.205 9.263 1.00 95.25 105 GLU A N 1
ATOM 793 C CA . GLU A 1 105 ? -14.310 7.853 8.817 1.00 95.25 105 GLU A CA 1
ATOM 794 C C . GLU A 1 105 ? -14.928 6.999 9.929 1.00 95.25 105 GLU A C 1
ATOM 796 O O . GLU A 1 105 ? -15.798 6.179 9.648 1.00 95.25 105 GLU A O 1
ATOM 801 N N . SER A 1 106 ? -14.560 7.239 11.188 1.00 94.31 106 SER A N 1
ATOM 802 C CA . SER A 1 106 ? -15.197 6.654 12.372 1.00 94.31 106 SER A CA 1
ATOM 803 C C . SER A 1 106 ? -16.678 7.025 12.436 1.00 94.31 106 SER A C 1
ATOM 805 O O . SER A 1 106 ? -17.528 6.158 12.642 1.00 94.31 106 SER A O 1
ATOM 807 N N . LYS A 1 107 ? -17.012 8.295 12.168 1.00 95.12 107 LYS A N 1
ATOM 808 C CA . LYS A 1 107 ? -18.401 8.772 12.061 1.00 95.12 107 LYS A CA 1
ATOM 809 C C . LYS A 1 107 ? -19.137 8.168 10.863 1.00 95.12 107 LYS A C 1
ATOM 811 O O . LYS A 1 107 ? -20.333 7.910 10.960 1.00 95.12 107 LYS A O 1
ATOM 816 N N . ARG A 1 108 ? -18.440 7.933 9.745 1.00 95.25 108 ARG A N 1
ATOM 817 C CA . ARG A 1 108 ? -19.018 7.377 8.509 1.00 95.25 108 ARG A CA 1
ATOM 818 C C . ARG A 1 108 ? -19.279 5.869 8.581 1.00 95.25 108 ARG A C 1
ATOM 820 O O . ARG A 1 108 ? -20.298 5.411 8.075 1.00 95.25 108 ARG A O 1
ATOM 827 N N . LEU A 1 109 ? -18.338 5.102 9.128 1.00 93.69 109 LEU A N 1
ATOM 828 C CA . LEU A 1 109 ? -18.348 3.633 9.142 1.00 93.69 109 LEU A CA 1
ATOM 829 C C . LEU A 1 109 ? -18.872 3.050 10.458 1.00 93.69 109 LEU A C 1
ATOM 831 O O . LEU A 1 109 ? -19.336 1.913 10.484 1.00 93.69 109 LEU A O 1
ATOM 835 N N . GLY A 1 110 ? -18.775 3.812 11.546 1.00 93.88 110 GLY A N 1
ATOM 836 C CA . GLY A 1 110 ? -18.925 3.313 12.906 1.00 93.88 110 GLY A CA 1
ATOM 837 C C . GLY A 1 110 ? -17.587 2.862 13.502 1.00 93.88 110 GLY A C 1
ATOM 838 O O . GLY A 1 110 ? -16.719 2.310 12.821 1.00 93.88 110 GLY A O 1
ATOM 839 N N . ARG A 1 111 ? -17.434 3.085 14.814 1.00 90.38 111 ARG A N 1
ATOM 840 C CA . ARG A 1 111 ? -16.197 2.812 15.567 1.00 90.38 111 ARG A CA 1
ATOM 841 C C . ARG A 1 111 ? -15.749 1.353 15.488 1.00 90.38 111 ARG A C 1
ATOM 843 O O . ARG A 1 111 ? -14.571 1.098 15.254 1.00 90.38 111 ARG A O 1
ATOM 850 N N . ASP A 1 112 ? -16.672 0.408 15.645 1.00 90.50 112 ASP A N 1
ATOM 851 C CA . ASP A 1 112 ? -16.336 -1.022 15.676 1.00 90.50 112 ASP A CA 1
ATOM 852 C C . ASP A 1 112 ? -15.871 -1.532 14.308 1.00 90.50 112 ASP A C 1
ATOM 854 O O . ASP A 1 112 ? -14.887 -2.267 14.215 1.00 90.50 112 ASP A O 1
ATOM 858 N N . VAL A 1 113 ? -16.521 -1.069 13.236 1.00 92.19 113 VAL A N 1
ATOM 859 C CA . VAL A 1 113 ? -16.138 -1.387 11.854 1.00 92.19 113 VAL A CA 1
ATOM 860 C C . VAL A 1 113 ? -14.754 -0.825 11.548 1.00 92.19 113 VAL A C 1
ATOM 862 O O . VAL A 1 113 ? -13.880 -1.555 11.079 1.00 92.19 113 VAL A O 1
ATOM 865 N N . LEU A 1 114 ? -14.517 0.451 11.871 1.00 93.19 114 LEU A N 1
ATOM 866 C CA . LEU A 1 114 ? -13.208 1.076 11.695 1.00 93.19 114 LEU A CA 1
ATOM 867 C C . LEU A 1 114 ? -12.117 0.316 12.467 1.00 93.19 114 LEU A C 1
ATOM 869 O O . LEU A 1 114 ? -11.055 0.014 11.918 1.00 93.19 114 LEU A O 1
ATOM 873 N N . ARG A 1 115 ? -12.390 -0.056 13.721 1.00 90.88 115 ARG A N 1
ATOM 874 C CA . ARG A 1 115 ? -11.458 -0.830 14.547 1.00 90.88 115 ARG A CA 1
ATOM 875 C C . ARG A 1 115 ? -11.140 -2.192 13.934 1.00 90.88 115 ARG A C 1
ATOM 877 O O . ARG A 1 115 ? -9.973 -2.583 13.939 1.00 90.88 115 ARG A O 1
ATOM 884 N N . ALA A 1 116 ? -12.126 -2.891 13.373 1.00 91.62 116 ALA A N 1
ATOM 885 C CA . ALA A 1 116 ? -11.907 -4.153 12.666 1.00 91.62 116 ALA A CA 1
ATOM 886 C C . ALA A 1 116 ? -11.034 -3.975 11.407 1.00 91.62 116 ALA A C 1
ATOM 888 O O . ALA A 1 116 ? -10.190 -4.820 11.119 1.00 91.62 116 ALA A O 1
ATOM 889 N N . MET A 1 117 ? -11.167 -2.854 10.689 1.00 93.50 117 MET A N 1
ATOM 890 C CA . MET A 1 117 ? -10.324 -2.539 9.524 1.00 93.50 117 MET A CA 1
ATOM 891 C C . MET A 1 117 ? -8.879 -2.152 9.893 1.00 93.50 117 MET A C 1
ATOM 893 O O . MET A 1 117 ? -7.950 -2.345 9.099 1.00 93.50 117 MET A O 1
ATOM 897 N N . LEU A 1 118 ? -8.667 -1.605 11.091 1.00 93.19 118 LEU A N 1
ATOM 898 C CA . LEU A 1 118 ? -7.337 -1.269 11.610 1.00 93.19 118 LEU A CA 1
ATOM 899 C C . LEU A 1 118 ? -6.651 -2.450 12.311 1.00 93.19 118 LEU A C 1
ATOM 901 O O . LEU A 1 118 ? -5.427 -2.463 12.416 1.00 93.19 118 LEU A O 1
ATOM 905 N N . SER A 1 119 ? -7.414 -3.450 12.759 1.00 91.25 119 SER A N 1
ATOM 906 C CA . SER A 1 119 ? -6.903 -4.594 13.521 1.00 91.25 119 SER A CA 1
ATOM 907 C C . SER A 1 119 ? -6.619 -5.794 12.604 1.00 91.25 119 SER A C 1
ATOM 909 O O . SER A 1 119 ? -7.556 -6.479 12.188 1.00 91.25 119 SER A O 1
ATOM 911 N N . PRO A 1 120 ? -5.349 -6.090 12.262 1.00 90.31 120 PRO A N 1
ATOM 912 C CA . PRO A 1 120 ? -5.020 -7.255 11.445 1.00 90.31 120 PRO A CA 1
ATOM 913 C C . PRO A 1 120 ? -5.394 -8.569 12.129 1.00 90.31 120 PRO A C 1
ATOM 915 O O . PRO A 1 120 ? -5.079 -8.768 13.300 1.00 90.31 120 PRO A O 1
ATOM 918 N N . CYS A 1 121 ? -5.932 -9.517 11.360 1.00 87.00 121 CYS A N 1
ATOM 919 C CA . CYS A 1 121 ? -5.910 -10.927 11.757 1.00 87.00 121 CYS A CA 1
ATOM 920 C C . CYS A 1 121 ? -4.575 -11.595 11.384 1.00 87.00 121 CYS A C 1
ATOM 922 O O . CYS A 1 121 ? -4.151 -12.535 12.048 1.00 87.00 121 CYS A O 1
ATOM 924 N N . GLU A 1 122 ? -3.886 -11.091 10.352 1.00 83.06 122 GLU A N 1
ATOM 925 C CA . GLU A 1 122 ? -2.507 -11.462 10.020 1.00 83.06 122 GLU A CA 1
ATOM 926 C C . GLU A 1 122 ? -1.675 -10.205 9.731 1.00 83.06 122 GLU A C 1
ATOM 928 O O . GLU A 1 122 ? -2.128 -9.258 9.075 1.00 83.06 122 GLU A O 1
ATOM 933 N N . ARG A 1 123 ? -0.437 -10.195 10.240 1.00 78.69 123 ARG A N 1
ATOM 934 C CA . ARG A 1 123 ? 0.530 -9.114 10.003 1.00 78.69 123 ARG A CA 1
ATOM 935 C C . ARG A 1 123 ? 1.040 -9.140 8.558 1.00 78.69 123 ARG A C 1
ATOM 937 O O . ARG A 1 123 ? 0.856 -10.115 7.835 1.00 78.69 123 ARG A O 1
ATOM 944 N N . SER A 1 124 ? 1.714 -8.058 8.162 1.00 82.44 124 SER A N 1
ATOM 945 C CA . SER A 1 124 ? 2.349 -7.919 6.847 1.00 82.44 124 SER A CA 1
ATOM 946 C C . SER A 1 124 ? 3.163 -9.159 6.480 1.00 82.44 124 SER A C 1
ATOM 948 O O . SER A 1 124 ? 4.072 -9.537 7.218 1.00 82.44 124 SER A O 1
ATOM 950 N N . GLN A 1 125 ? 2.883 -9.757 5.322 1.00 86.12 125 GLN A N 1
ATOM 951 C CA . GLN A 1 125 ? 3.527 -11.001 4.908 1.00 86.12 125 GLN A CA 1
ATOM 952 C C . GLN A 1 125 ? 3.945 -10.978 3.440 1.00 86.12 125 GLN A C 1
ATOM 954 O O . GLN A 1 125 ? 3.204 -10.515 2.572 1.00 86.12 125 GLN A O 1
ATOM 959 N N . ALA A 1 126 ? 5.134 -11.525 3.171 1.00 92.19 126 ALA A N 1
ATOM 960 C CA . ALA A 1 126 ? 5.587 -11.844 1.825 1.00 92.19 126 ALA A CA 1
ATOM 961 C C . ALA A 1 126 ? 4.866 -13.095 1.305 1.00 92.19 126 ALA A C 1
ATOM 963 O O . ALA A 1 126 ? 4.905 -14.153 1.934 1.00 92.19 126 ALA A O 1
ATOM 964 N N . ILE A 1 127 ? 4.224 -12.972 0.148 1.00 94.44 127 ILE A N 1
ATOM 965 C CA . ILE A 1 127 ? 3.501 -14.049 -0.525 1.00 94.44 127 ILE A CA 1
ATOM 966 C C . ILE A 1 127 ? 4.064 -14.192 -1.939 1.00 94.44 127 ILE A C 1
ATOM 968 O O . ILE A 1 127 ? 4.405 -13.207 -2.603 1.00 94.44 127 ILE A O 1
ATOM 972 N N . TYR A 1 128 ? 4.168 -15.433 -2.400 1.00 94.75 128 TYR A N 1
ATOM 973 C CA . TYR A 1 128 ? 4.694 -15.790 -3.710 1.00 94.75 128 TYR A CA 1
ATOM 974 C C . TYR A 1 128 ? 3.736 -16.786 -4.349 1.00 94.75 128 TYR A C 1
ATOM 976 O O . TYR A 1 128 ? 3.215 -17.665 -3.670 1.00 94.75 128 TYR A O 1
ATOM 984 N N . SER A 1 129 ? 3.523 -16.647 -5.652 1.00 95.31 129 SER A N 1
ATOM 985 C CA . SER A 1 129 ? 2.732 -17.576 -6.447 1.00 95.31 129 SER A CA 1
ATOM 986 C C . SER A 1 129 ? 3.559 -18.068 -7.626 1.00 95.31 129 SER A C 1
ATOM 988 O O . SER A 1 129 ? 3.958 -17.289 -8.502 1.00 95.31 129 SER A O 1
ATOM 990 N N . ASP A 1 130 ? 3.795 -19.377 -7.669 1.00 93.25 130 ASP A N 1
ATOM 991 C CA . ASP A 1 130 ? 4.455 -20.032 -8.798 1.00 93.25 130 ASP A CA 1
ATOM 992 C C . ASP A 1 130 ? 3.564 -20.071 -10.035 1.00 93.25 130 ASP A C 1
ATOM 994 O O . ASP A 1 130 ? 4.041 -19.830 -11.149 1.00 93.25 130 ASP A O 1
ATOM 998 N N . ARG A 1 131 ? 2.262 -20.294 -9.836 1.00 93.94 131 ARG A N 1
ATOM 999 C CA . ARG A 1 131 ? 1.270 -20.339 -10.911 1.00 93.94 131 ARG A CA 1
ATOM 1000 C C . ARG A 1 131 ? 1.125 -18.980 -11.595 1.00 93.94 131 ARG A C 1
ATOM 1002 O O . ARG A 1 131 ? 1.161 -18.888 -12.822 1.00 93.94 131 ARG A O 1
ATOM 1009 N N . LEU A 1 132 ? 1.013 -17.907 -10.814 1.00 95.25 132 LEU A N 1
ATOM 1010 C CA . LEU A 1 132 ? 0.883 -16.546 -11.334 1.00 95.25 132 LEU A CA 1
ATOM 1011 C C . LEU A 1 132 ? 2.239 -15.938 -11.711 1.00 95.25 132 LEU A C 1
ATOM 1013 O O . LEU A 1 132 ? 2.279 -14.973 -12.476 1.00 95.25 132 LEU A O 1
ATOM 1017 N N . ARG A 1 133 ? 3.360 -16.485 -11.220 1.00 95.94 133 ARG A N 1
ATOM 1018 C CA . ARG A 1 133 ? 4.698 -15.864 -11.296 1.00 95.94 133 ARG A CA 1
ATOM 1019 C C . ARG A 1 133 ? 4.692 -14.434 -10.741 1.00 95.94 133 ARG A C 1
ATOM 1021 O O . ARG A 1 133 ? 5.329 -13.540 -11.301 1.00 95.94 133 ARG A O 1
ATOM 1028 N N . ILE A 1 134 ? 3.942 -14.220 -9.662 1.00 96.06 134 ILE A N 1
ATOM 1029 C CA . ILE A 1 134 ? 3.813 -12.934 -8.968 1.00 96.06 134 ILE A CA 1
ATOM 1030 C C . ILE A 1 134 ? 4.314 -13.106 -7.537 1.00 96.06 134 ILE A C 1
ATOM 1032 O O . ILE A 1 134 ? 4.139 -14.164 -6.935 1.00 96.06 134 ILE A O 1
ATOM 1036 N N . SER A 1 135 ? 4.939 -12.071 -6.992 1.00 95.44 135 SER A N 1
ATOM 1037 C CA . SER A 1 135 ? 5.320 -12.008 -5.582 1.00 95.44 135 SER A CA 1
ATOM 1038 C C . SER A 1 135 ? 5.046 -10.633 -4.994 1.00 95.44 135 SER A C 1
ATOM 1040 O O . SER A 1 135 ? 4.924 -9.645 -5.716 1.00 95.44 135 SER A O 1
ATOM 1042 N N . GLY A 1 136 ? 4.951 -10.526 -3.678 1.00 92.94 136 GLY A N 1
ATOM 1043 C CA . GLY A 1 136 ? 4.808 -9.227 -3.039 1.00 92.94 136 GLY A CA 1
ATOM 1044 C C . GLY A 1 136 ? 4.485 -9.321 -1.563 1.00 92.94 136 GLY A C 1
ATOM 1045 O O . GLY A 1 136 ? 4.260 -10.400 -1.029 1.00 92.94 136 GLY A O 1
ATOM 1046 N N . PHE A 1 137 ? 4.457 -8.160 -0.921 1.00 91.69 137 PHE A N 1
ATOM 1047 C CA . PHE A 1 137 ? 3.972 -8.022 0.443 1.00 91.69 137 PHE A CA 1
ATOM 1048 C C . PHE A 1 137 ? 2.508 -7.601 0.423 1.00 91.69 137 PHE A C 1
ATOM 1050 O O . PHE A 1 137 ? 2.146 -6.661 -0.291 1.00 91.69 137 PHE A O 1
ATOM 1057 N N . VAL A 1 138 ? 1.690 -8.282 1.220 1.00 93.81 138 VAL A N 1
ATOM 1058 C CA . VAL A 1 138 ? 0.356 -7.803 1.590 1.00 93.81 138 VAL A CA 1
ATOM 1059 C C . VAL A 1 138 ? 0.518 -7.011 2.880 1.00 93.81 138 VAL A C 1
ATOM 1061 O O . VAL A 1 138 ? 0.997 -7.563 3.866 1.00 93.81 138 VAL A O 1
ATOM 1064 N N . ASP A 1 139 ? 0.195 -5.714 2.848 1.00 94.19 139 ASP A N 1
ATOM 1065 C CA . ASP A 1 139 ? 0.549 -4.776 3.924 1.00 94.19 139 ASP A CA 1
ATOM 1066 C C . ASP A 1 139 ? -0.196 -5.097 5.233 1.00 94.19 139 ASP A C 1
ATOM 1068 O O . ASP A 1 139 ? 0.401 -5.052 6.314 1.00 94.19 139 ASP A O 1
ATOM 1072 N N . ARG A 1 140 ? -1.477 -5.472 5.130 1.00 94.69 140 ARG A N 1
ATOM 1073 C CA . ARG A 1 140 ? -2.313 -5.941 6.243 1.00 94.69 140 ARG A CA 1
ATOM 1074 C C . ARG A 1 140 ? -3.411 -6.874 5.722 1.00 94.69 140 ARG A C 1
ATOM 1076 O O . ARG A 1 140 ? -3.922 -6.667 4.621 1.00 94.69 140 ARG A O 1
ATOM 1083 N N . ILE A 1 141 ? -3.781 -7.881 6.512 1.00 95.44 141 ILE A N 1
ATOM 1084 C CA . ILE A 1 141 ? -4.939 -8.746 6.250 1.00 95.44 141 ILE A CA 1
ATOM 1085 C C . ILE A 1 141 ? -5.905 -8.617 7.421 1.00 95.44 141 ILE A C 1
ATOM 1087 O O . ILE A 1 141 ? -5.513 -8.792 8.576 1.00 95.44 141 ILE A O 1
ATOM 1091 N N . VAL A 1 142 ? -7.164 -8.326 7.115 1.00 95.06 142 VAL A N 1
ATOM 1092 C CA . VAL A 1 142 ? -8.239 -8.175 8.102 1.00 95.06 142 VAL A CA 1
ATOM 1093 C C . VAL A 1 142 ? -9.352 -9.177 7.832 1.00 95.06 142 VAL A C 1
ATOM 1095 O O . VAL A 1 142 ? -9.512 -9.643 6.704 1.00 95.06 142 VAL A O 1
ATOM 1098 N N . SER A 1 143 ? -10.122 -9.509 8.865 1.00 92.69 143 SER A N 1
ATOM 1099 C CA . SER A 1 143 ? -11.298 -10.371 8.751 1.00 92.69 143 SER A CA 1
ATOM 1100 C C . SER A 1 143 ? -12.552 -9.519 8.889 1.00 92.69 143 SER A C 1
ATOM 1102 O O . SER A 1 143 ? -12.849 -9.041 9.981 1.00 92.69 143 SER A O 1
ATOM 1104 N N . LEU A 1 144 ? -13.282 -9.338 7.790 1.00 89.69 144 LEU A N 1
ATOM 1105 C CA . LEU A 1 144 ? -14.571 -8.646 7.770 1.00 89.69 144 LEU A CA 1
ATOM 1106 C C . LEU A 1 144 ? -15.667 -9.653 7.446 1.00 89.69 144 LEU A C 1
ATOM 1108 O O . LEU A 1 144 ? -15.624 -10.276 6.384 1.00 89.69 144 LEU A O 1
ATOM 1112 N N . ASP A 1 145 ? -16.627 -9.820 8.356 1.00 87.94 145 ASP A N 1
ATOM 1113 C CA . ASP A 1 145 ? -17.729 -10.788 8.233 1.00 87.94 145 ASP A CA 1
ATOM 1114 C C . ASP A 1 145 ? -17.234 -12.231 8.007 1.00 87.94 145 ASP A C 1
ATOM 1116 O O . ASP A 1 145 ? -17.790 -12.993 7.221 1.00 87.94 145 ASP A O 1
ATOM 1120 N N . GLY A 1 146 ? -16.116 -12.593 8.647 1.00 87.44 146 GLY A N 1
ATOM 1121 C CA . GLY A 1 146 ? -15.458 -13.896 8.477 1.00 87.44 146 GLY A CA 1
ATOM 1122 C C . GLY A 1 146 ? -14.666 -14.057 7.172 1.00 87.44 146 GLY A C 1
ATOM 1123 O O . GLY A 1 146 ? -14.055 -15.103 6.954 1.00 87.44 146 GLY A O 1
ATOM 1124 N N . VAL A 1 147 ? -14.626 -13.032 6.313 1.00 90.81 147 VAL A N 1
ATOM 1125 C CA . VAL A 1 147 ? -13.891 -13.046 5.042 1.00 90.81 147 VAL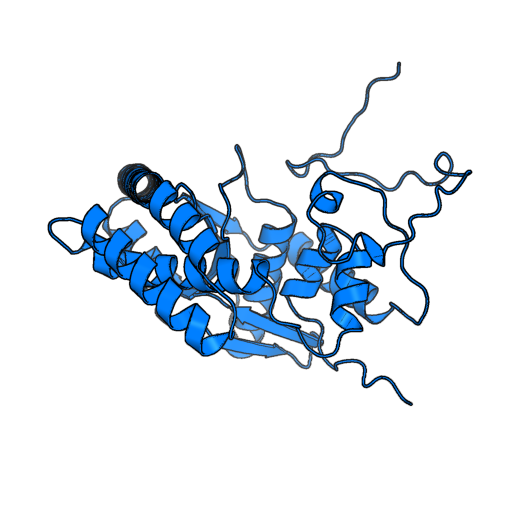 A CA 1
ATOM 1126 C C . VAL A 1 147 ? -12.559 -12.312 5.188 1.00 90.81 147 VAL A C 1
ATOM 1128 O O . VAL A 1 147 ? -12.512 -11.132 5.549 1.00 90.81 147 VAL A O 1
ATOM 1131 N N . ARG A 1 148 ? -11.458 -12.993 4.845 1.00 93.88 148 ARG A N 1
ATOM 1132 C CA . ARG A 1 148 ? -10.119 -12.384 4.800 1.00 93.88 148 ARG A CA 1
ATOM 1133 C C . ARG A 1 148 ? -10.014 -11.408 3.629 1.00 93.88 148 ARG A C 1
ATOM 1135 O O . ARG A 1 148 ? -10.161 -11.801 2.474 1.00 93.88 148 ARG A O 1
ATOM 1142 N N . CYS A 1 149 ? -9.694 -10.155 3.932 1.00 95.62 149 CYS A N 1
ATOM 1143 C CA . CYS A 1 149 ? -9.580 -9.073 2.961 1.00 95.62 149 CYS A CA 1
ATOM 1144 C C . CYS A 1 149 ? -8.175 -8.439 3.023 1.00 95.62 149 CYS A C 1
ATOM 1146 O O . CYS A 1 149 ? -7.700 -8.125 4.121 1.00 95.62 149 CYS A O 1
ATOM 1148 N N . PRO A 1 150 ? -7.492 -8.230 1.880 1.00 97.31 150 PRO A N 1
ATOM 1149 C CA . PRO A 1 150 ? -6.260 -7.454 1.839 1.00 97.31 150 PRO A CA 1
ATOM 1150 C C . PRO A 1 150 ? -6.550 -5.974 2.073 1.00 97.31 150 PRO A C 1
ATOM 1152 O O . PRO A 1 150 ? -7.483 -5.416 1.491 1.00 97.31 150 PRO A O 1
ATOM 1155 N N . VAL A 1 151 ? -5.671 -5.323 2.827 1.00 97.44 151 VAL A N 1
ATOM 1156 C CA . VAL A 1 151 ? -5.566 -3.866 2.884 1.00 97.44 151 VAL A CA 1
ATOM 1157 C C . VAL A 1 151 ? -4.220 -3.463 2.290 1.00 97.44 151 VAL A C 1
ATOM 1159 O O . VAL A 1 151 ? -3.159 -3.915 2.729 1.00 97.44 151 VAL A O 1
ATOM 1162 N N . VAL A 1 152 ? -4.265 -2.622 1.262 1.00 97.31 152 VAL A N 1
ATOM 1163 C CA . VAL A 1 152 ? -3.093 -1.988 0.658 1.00 97.31 152 VAL A CA 1
ATOM 1164 C C . VAL A 1 152 ? -2.891 -0.633 1.314 1.00 97.31 152 VAL A C 1
ATOM 1166 O O . VAL A 1 152 ? -3.785 0.206 1.267 1.00 97.31 152 VAL A O 1
ATOM 1169 N N . VAL A 1 153 ? -1.709 -0.403 1.881 1.00 97.06 153 VAL A N 1
ATOM 1170 C CA . VAL A 1 153 ? -1.393 0.856 2.562 1.00 97.06 153 VAL A CA 1
ATOM 1171 C C . VAL A 1 153 ? -0.586 1.756 1.626 1.00 97.06 153 VAL A C 1
ATOM 1173 O O . VAL A 1 153 ? 0.452 1.354 1.080 1.00 97.06 153 VAL A O 1
ATOM 1176 N N . CYS A 1 154 ? -1.076 2.978 1.439 1.00 96.19 154 CYS A N 1
ATOM 1177 C CA . CYS A 1 154 ? -0.516 4.002 0.572 1.00 96.19 154 CYS A CA 1
ATOM 1178 C C . CYS A 1 154 ? -0.079 5.220 1.391 1.00 96.19 154 CYS A C 1
ATOM 1180 O O . CYS A 1 154 ? -0.871 5.848 2.091 1.00 96.19 154 CYS A O 1
ATOM 1182 N N . ALA A 1 155 ? 1.189 5.596 1.238 1.00 94.19 155 ALA A N 1
ATOM 1183 C CA . ALA A 1 155 ? 1.767 6.807 1.814 1.00 94.19 155 ALA A CA 1
ATOM 1184 C C . ALA A 1 155 ? 1.386 8.044 0.977 1.00 94.19 155 ALA A C 1
ATOM 1186 O O . ALA A 1 155 ? 2.249 8.761 0.483 1.00 94.19 155 ALA A O 1
ATOM 1187 N N . SER A 1 156 ? 0.107 8.259 0.693 1.00 92.25 156 SER A N 1
ATOM 1188 C CA . SER A 1 156 ? -0.350 9.402 -0.102 1.00 92.25 156 SER A CA 1
ATOM 1189 C C . SER A 1 156 ? -1.689 9.903 0.404 1.00 92.25 156 SER A C 1
ATOM 1191 O O . SER A 1 156 ? -2.382 9.199 1.138 1.00 92.25 156 SER A O 1
ATOM 1193 N N . LYS A 1 157 ? -2.069 11.107 -0.034 1.00 93.50 157 LYS A N 1
ATOM 1194 C CA . LYS A 1 157 ? -3.446 11.581 0.110 1.00 93.50 157 LYS A CA 1
ATOM 1195 C C . LYS A 1 157 ? -4.384 10.751 -0.776 1.00 93.50 157 LYS A C 1
ATOM 1197 O O . LYS A 1 157 ? -3.945 10.268 -1.829 1.00 93.50 157 LYS A O 1
ATOM 1202 N N . PRO A 1 158 ? -5.650 10.564 -0.370 1.00 93.81 158 PRO A N 1
ATOM 1203 C CA . PRO A 1 158 ? -6.635 9.905 -1.215 1.00 93.81 158 PRO A CA 1
ATOM 1204 C C . PRO A 1 158 ? -6.941 10.754 -2.461 1.00 93.81 158 PRO A C 1
ATOM 1206 O O . PRO A 1 158 ? -6.887 11.984 -2.386 1.00 93.81 158 PRO A O 1
ATOM 1209 N N . PRO A 1 159 ? -7.326 10.138 -3.595 1.00 93.81 159 PRO A N 1
ATOM 1210 C CA . PRO A 1 159 ? -7.945 10.883 -4.687 1.00 93.81 159 PRO A CA 1
ATOM 1211 C C . PRO A 1 159 ? -9.290 11.464 -4.233 1.00 93.81 159 PRO A C 1
ATOM 1213 O O . PRO A 1 159 ? -9.917 10.947 -3.299 1.00 93.81 159 PRO A O 1
ATOM 1216 N N . GLU A 1 160 ? -9.763 12.497 -4.934 1.00 91.75 160 GLU A N 1
ATOM 1217 C CA . GLU A 1 160 ? -11.074 13.117 -4.697 1.00 91.75 160 GLU A CA 1
ATOM 1218 C C . GLU A 1 160 ? -12.196 12.063 -4.715 1.00 91.75 160 GLU A C 1
ATOM 1220 O O . GLU A 1 160 ? -12.935 11.893 -3.740 1.00 91.75 160 GLU A O 1
ATOM 1225 N N . ALA A 1 161 ? -12.223 11.234 -5.762 1.00 91.75 161 ALA A N 1
ATOM 1226 C CA . ALA A 1 161 ? -13.153 10.123 -5.915 1.00 91.75 161 ALA A CA 1
ATOM 1227 C C . ALA A 1 161 ? -12.437 8.817 -6.291 1.00 91.75 161 ALA A C 1
ATOM 1229 O O . ALA A 1 161 ? -11.401 8.818 -6.955 1.00 91.75 161 ALA A O 1
ATOM 1230 N N . GLY A 1 162 ? -13.026 7.688 -5.887 1.00 94.44 162 GLY A N 1
ATOM 1231 C CA . GLY A 1 162 ? -12.542 6.355 -6.248 1.00 94.44 162 GLY A CA 1
ATOM 1232 C C . GLY A 1 162 ? -11.176 6.005 -5.653 1.00 94.44 162 GLY A C 1
ATOM 1233 O O . GLY A 1 162 ? -10.805 6.485 -4.591 1.00 94.44 162 GLY A O 1
ATOM 1234 N N . ILE A 1 163 ? -10.446 5.122 -6.328 1.00 97.00 163 ILE A N 1
ATOM 1235 C CA . ILE A 1 163 ? -9.116 4.630 -5.943 1.00 97.00 163 ILE A CA 1
ATOM 1236 C C . ILE A 1 163 ? -8.201 4.849 -7.145 1.00 97.00 163 ILE A C 1
ATOM 1238 O O . ILE A 1 163 ? -8.627 4.605 -8.278 1.00 97.00 163 ILE A O 1
ATOM 1242 N N . PHE A 1 164 ? -6.950 5.265 -6.928 1.00 94.88 164 PHE A N 1
ATOM 1243 C CA . PHE A 1 164 ? -5.997 5.387 -8.033 1.00 94.88 164 PHE A CA 1
ATOM 1244 C C . PHE A 1 164 ? -5.846 4.053 -8.775 1.00 94.88 164 PHE A C 1
ATOM 1246 O O . PHE A 1 164 ? -5.741 2.990 -8.163 1.00 94.88 164 PHE A O 1
ATOM 1253 N N . ALA A 1 165 ? -5.772 4.096 -10.106 1.00 93.94 165 ALA A N 1
ATOM 1254 C CA . ALA A 1 165 ? -5.709 2.885 -10.926 1.00 93.94 165 ALA A CA 1
ATOM 1255 C C . ALA A 1 165 ? -4.534 1.955 -10.550 1.00 93.94 165 ALA A C 1
ATOM 1257 O O . ALA A 1 165 ? -4.688 0.734 -10.540 1.00 93.94 165 ALA A O 1
ATOM 1258 N N . ALA A 1 166 ? -3.375 2.523 -10.195 1.00 93.75 166 ALA A N 1
ATOM 1259 C CA . ALA A 1 166 ? -2.208 1.758 -9.756 1.00 93.75 166 ALA A CA 1
ATOM 1260 C C . ALA A 1 166 ? -2.439 1.044 -8.409 1.00 93.75 166 ALA A C 1
ATOM 1262 O O . ALA A 1 166 ? -2.024 -0.106 -8.251 1.00 93.75 166 ALA A O 1
ATOM 1263 N N . ASP A 1 167 ? -3.140 1.688 -7.472 1.00 96.19 167 ASP A N 1
ATOM 1264 C CA . ASP A 1 167 ? -3.472 1.114 -6.162 1.00 96.19 167 ASP A CA 1
ATOM 1265 C C . ASP A 1 167 ? -4.549 0.040 -6.286 1.00 96.19 167 ASP A C 1
ATOM 1267 O O . ASP A 1 167 ? -4.442 -1.021 -5.676 1.00 96.19 167 ASP A O 1
ATOM 1271 N N . ARG A 1 168 ? -5.544 0.263 -7.152 1.00 96.81 168 ARG A N 1
ATOM 1272 C CA . ARG A 1 168 ? -6.558 -0.741 -7.495 1.00 96.81 168 ARG A CA 1
ATOM 1273 C C . ARG A 1 168 ? -5.916 -2.001 -8.078 1.00 96.81 168 ARG A C 1
ATOM 1275 O O . ARG A 1 168 ? -6.298 -3.114 -7.723 1.00 96.81 168 ARG A O 1
ATOM 1282 N N . LEU A 1 169 ? -4.901 -1.839 -8.928 1.00 96.94 169 LEU A N 1
ATOM 1283 C CA . LEU A 1 169 ? -4.156 -2.969 -9.478 1.00 96.94 169 LEU A CA 1
ATOM 1284 C C . LEU A 1 169 ? -3.296 -3.671 -8.417 1.00 96.94 169 LEU A C 1
ATOM 1286 O O . LEU A 1 169 ? -3.229 -4.900 -8.393 1.00 96.94 169 LEU A O 1
ATOM 1290 N N . LYS A 1 170 ? -2.675 -2.899 -7.513 1.00 97.06 170 LYS A N 1
ATOM 1291 C CA . LYS A 1 170 ? -1.938 -3.419 -6.353 1.00 97.06 170 LYS A CA 1
ATOM 1292 C C . LYS A 1 170 ? -2.853 -4.248 -5.442 1.00 97.06 170 LYS A C 1
ATOM 1294 O O . LYS A 1 170 ? -2.462 -5.343 -5.041 1.00 97.06 170 LYS A O 1
ATOM 1299 N N . LEU A 1 171 ? -4.072 -3.771 -5.186 1.00 98.12 171 LEU A N 1
ATOM 1300 C CA . LEU A 1 171 ? -5.095 -4.469 -4.407 1.00 98.12 171 LEU A CA 1
ATOM 1301 C C . LEU A 1 171 ? -5.515 -5.783 -5.067 1.00 98.12 171 LEU A C 1
ATOM 1303 O O . LEU A 1 171 ? -5.519 -6.824 -4.415 1.00 98.12 171 LEU A O 1
ATOM 1307 N N . ALA A 1 172 ? -5.805 -5.759 -6.369 1.00 98.25 172 ALA A N 1
ATOM 1308 C CA . ALA A 1 172 ? -6.179 -6.961 -7.105 1.00 98.25 172 ALA A CA 1
ATOM 1309 C C . ALA A 1 172 ? -5.060 -8.012 -7.112 1.00 98.25 172 ALA A C 1
ATOM 1311 O O . ALA A 1 172 ? -5.324 -9.197 -6.925 1.00 98.25 172 ALA A O 1
ATOM 1312 N N . ALA A 1 173 ? -3.804 -7.590 -7.272 1.00 98.00 173 ALA A N 1
ATOM 1313 C CA . ALA A 1 173 ? -2.670 -8.505 -7.222 1.00 98.00 173 ALA A CA 1
ATOM 1314 C C . ALA A 1 173 ? -2.465 -9.097 -5.815 1.00 98.00 173 ALA A C 1
ATOM 1316 O O . ALA A 1 173 ? -2.167 -10.284 -5.696 1.00 98.00 173 ALA A O 1
ATOM 1317 N N . ALA A 1 174 ? -2.666 -8.302 -4.757 1.00 97.62 174 ALA A N 1
ATOM 1318 C CA . ALA A 1 174 ? -2.633 -8.781 -3.374 1.00 97.62 174 ALA A CA 1
ATOM 1319 C C . ALA A 1 174 ? -3.736 -9.818 -3.110 1.00 97.62 174 ALA A C 1
ATOM 1321 O O . ALA A 1 174 ? -3.451 -10.882 -2.565 1.00 97.62 174 ALA A O 1
ATOM 1322 N N . ALA A 1 175 ? -4.962 -9.552 -3.569 1.00 97.69 175 ALA A N 1
ATOM 1323 C CA . ALA A 1 175 ? -6.074 -10.493 -3.483 1.00 97.69 175 ALA A CA 1
ATOM 1324 C C . ALA A 1 175 ? -5.759 -11.817 -4.193 1.00 97.69 175 ALA A C 1
ATOM 1326 O O . ALA A 1 175 ? -5.892 -12.869 -3.583 1.00 97.69 175 ALA A O 1
ATOM 1327 N N . MET A 1 176 ? -5.243 -11.779 -5.426 1.00 97.88 176 MET A N 1
ATOM 1328 C CA . MET A 1 176 ? -4.866 -12.991 -6.171 1.00 97.88 176 MET A CA 1
ATOM 1329 C C . MET A 1 176 ? -3.775 -13.820 -5.472 1.00 97.88 176 MET A C 1
ATOM 1331 O O . MET A 1 176 ? -3.810 -15.047 -5.523 1.00 97.88 176 MET A O 1
ATOM 1335 N N . LEU A 1 177 ? -2.803 -13.173 -4.814 1.00 97.06 177 LEU A N 1
ATOM 1336 C CA . LEU A 1 177 ? -1.798 -13.882 -4.012 1.00 97.06 177 LEU A CA 1
ATOM 1337 C C . LEU A 1 177 ? -2.410 -14.530 -2.766 1.00 97.06 177 LEU A C 1
ATOM 1339 O O . LEU A 1 177 ? -2.045 -15.652 -2.418 1.00 97.06 177 LEU A O 1
ATOM 1343 N N . MET A 1 178 ? -3.335 -13.839 -2.099 1.00 95.94 178 MET A N 1
ATOM 1344 C CA . MET A 1 178 ? -4.057 -14.392 -0.955 1.00 95.94 178 MET A CA 1
ATOM 1345 C C . MET A 1 178 ? -4.946 -15.575 -1.352 1.00 95.94 178 MET A C 1
ATOM 1347 O O . MET A 1 178 ? -4.956 -16.568 -0.634 1.00 95.94 178 MET A O 1
ATOM 1351 N N . GLU A 1 179 ? -5.642 -15.499 -2.491 1.00 95.75 179 GLU A N 1
ATOM 1352 C CA . GLU A 1 179 ? -6.478 -16.592 -3.012 1.00 95.75 179 GLU A CA 1
ATOM 1353 C C . GLU A 1 179 ? -5.672 -17.892 -3.162 1.00 95.75 179 GLU A C 1
ATOM 1355 O O . GLU A 1 179 ? -6.137 -18.960 -2.776 1.00 95.75 179 GLU A O 1
ATOM 1360 N N . GLU A 1 180 ? -4.438 -17.802 -3.671 1.00 94.25 180 GLU A N 1
ATOM 1361 C CA . GLU A 1 180 ? -3.555 -18.964 -3.819 1.00 94.25 180 GLU A CA 1
ATOM 1362 C C . GLU A 1 180 ? -2.968 -19.445 -2.491 1.00 94.25 180 GLU A C 1
ATOM 1364 O O . GLU A 1 180 ? -2.929 -20.645 -2.251 1.00 94.25 180 GLU A O 1
ATOM 1369 N N . LYS A 1 181 ? -2.531 -18.532 -1.615 1.00 93.56 181 LYS A N 1
ATOM 1370 C CA . LYS A 1 181 ? -1.924 -18.906 -0.328 1.00 93.56 181 LYS A CA 1
ATOM 1371 C C . LYS A 1 181 ? -2.922 -19.554 0.633 1.00 93.56 181 LYS A C 1
ATOM 1373 O O . LYS A 1 181 ? -2.544 -20.447 1.382 1.00 93.56 181 LYS A O 1
ATOM 1378 N N . PHE A 1 182 ? -4.149 -19.044 0.676 1.00 91.88 182 PHE A N 1
ATOM 1379 C CA . PHE A 1 182 ? -5.162 -19.460 1.649 1.00 91.88 182 PHE A CA 1
ATOM 1380 C C . PHE A 1 182 ? -6.248 -20.348 1.048 1.00 91.88 182 PHE A C 1
ATOM 1382 O O . PHE A 1 182 ? -7.233 -20.615 1.730 1.00 91.88 182 PHE A O 1
ATOM 1389 N N . GLU A 1 183 ? -6.099 -20.747 -0.219 1.00 93.19 183 GLU A N 1
ATOM 1390 C CA . GLU A 1 183 ? -7.048 -21.611 -0.932 1.00 93.19 183 GLU A CA 1
ATOM 1391 C C . GLU A 1 183 ? -8.499 -21.117 -0.800 1.00 93.19 183 GLU A C 1
ATOM 1393 O O . GLU A 1 183 ? -9.435 -21.861 -0.516 1.00 93.19 183 GLU A O 1
ATOM 1398 N N . THR A 1 184 ? -8.682 -19.808 -0.977 1.00 92.19 184 THR A N 1
ATOM 1399 C CA . THR A 1 184 ? -9.962 -19.122 -0.772 1.00 92.19 184 THR A CA 1
ATOM 1400 C C . THR A 1 184 ? -10.246 -18.136 -1.898 1.00 92.19 184 THR A C 1
ATOM 1402 O O . THR A 1 184 ? -9.388 -17.864 -2.735 1.00 92.19 184 THR A O 1
ATOM 1405 N N . THR A 1 185 ? -11.453 -17.576 -1.930 1.00 92.00 185 THR A N 1
ATOM 1406 C CA . THR A 1 185 ? -11.827 -16.512 -2.868 1.00 92.00 185 THR A CA 1
ATOM 1407 C C . THR A 1 185 ? -11.773 -15.157 -2.182 1.00 92.00 185 THR A C 1
ATOM 1409 O O . THR A 1 185 ? -12.373 -14.979 -1.122 1.00 92.00 185 THR A O 1
ATOM 1412 N N . VAL A 1 186 ? -11.131 -14.172 -2.811 1.00 95.62 186 VAL A N 1
ATOM 1413 C CA . VAL A 1 186 ? -11.015 -12.812 -2.275 1.00 95.62 186 VAL A CA 1
ATOM 1414 C C . VAL A 1 186 ? -11.716 -11.855 -3.236 1.00 95.62 186 VAL A C 1
ATOM 1416 O O . VAL A 1 186 ? -11.156 -11.373 -4.221 1.00 95.62 186 VAL A O 1
ATOM 1419 N N . GLY A 1 187 ? -13.000 -11.611 -2.965 1.00 95.69 187 GLY A N 1
ATOM 1420 C CA . GLY A 1 187 ? -13.867 -10.787 -3.814 1.00 95.69 187 GLY A CA 1
ATOM 1421 C C . GLY A 1 187 ? -13.741 -9.279 -3.591 1.00 95.69 187 GLY A C 1
ATOM 1422 O O . GLY A 1 187 ? -14.115 -8.509 -4.471 1.00 95.69 187 GLY A O 1
ATOM 1423 N N . ARG A 1 188 ? -13.199 -8.849 -2.448 1.00 96.81 188 ARG A N 1
ATOM 1424 C CA . ARG A 1 188 ? -13.083 -7.441 -2.045 1.00 96.81 188 ARG A CA 1
ATOM 1425 C C . ARG A 1 188 ? -11.792 -7.191 -1.272 1.00 96.81 188 ARG A C 1
ATOM 1427 O O . ARG A 1 188 ? -11.172 -8.124 -0.767 1.00 96.81 188 ARG A O 1
ATOM 1434 N N . GLY A 1 189 ? -11.417 -5.928 -1.157 1.00 97.25 189 GLY A N 1
ATOM 1435 C CA . GLY A 1 189 ? -10.377 -5.475 -0.242 1.00 97.25 189 GLY A CA 1
ATOM 1436 C C . GLY A 1 189 ? -10.367 -3.957 -0.133 1.00 97.25 189 GLY A C 1
ATOM 1437 O O . GLY A 1 189 ? -11.270 -3.292 -0.646 1.00 97.25 189 GLY A O 1
ATOM 1438 N N . MET A 1 190 ? -9.355 -3.407 0.533 1.00 97.69 190 MET A N 1
ATOM 1439 C CA . MET A 1 190 ? -9.305 -1.981 0.847 1.00 97.69 190 MET A CA 1
ATOM 1440 C C . MET A 1 190 ? -7.986 -1.331 0.461 1.00 97.69 190 MET A C 1
ATOM 1442 O O . MET A 1 190 ? -6.926 -1.956 0.483 1.00 97.69 190 MET A O 1
ATOM 1446 N N . VAL A 1 191 ? -8.054 -0.041 0.151 1.00 98.12 191 VAL A N 1
ATOM 1447 C CA . VAL A 1 191 ? -6.889 0.833 0.043 1.00 98.12 191 VAL A CA 1
ATOM 1448 C C . VAL A 1 191 ? -6.966 1.877 1.147 1.00 98.12 191 VAL A C 1
ATOM 1450 O O . VAL A 1 191 ? -7.937 2.629 1.229 1.00 98.12 191 VAL A O 1
ATOM 1453 N N . GLU A 1 192 ? -5.944 1.903 1.993 1.00 98.00 192 GLU A N 1
ATOM 1454 C CA . GLU A 1 192 ? -5.764 2.891 3.050 1.00 98.00 192 GLU A CA 1
ATOM 1455 C C . GLU A 1 192 ? -4.789 3.969 2.581 1.00 98.00 192 GLU A C 1
ATOM 1457 O O . GLU A 1 192 ? -3.625 3.694 2.289 1.00 98.00 192 GLU A O 1
ATOM 1462 N N . TYR A 1 193 ? -5.267 5.206 2.531 1.00 97.94 193 TYR A N 1
ATOM 1463 C CA . TYR A 1 193 ? -4.477 6.395 2.251 1.00 97.94 193 TYR A CA 1
ATOM 1464 C C . TYR A 1 193 ? -4.108 7.053 3.570 1.00 97.94 193 TYR A C 1
ATOM 1466 O O . TYR A 1 193 ? -4.966 7.669 4.196 1.00 97.94 193 TYR A O 1
ATOM 1474 N N . VAL A 1 194 ? -2.859 6.894 4.009 1.00 96.94 194 VAL A N 1
ATOM 1475 C CA . VAL A 1 194 ? -2.452 7.295 5.364 1.00 96.94 194 VAL A CA 1
ATOM 1476 C C . VAL A 1 194 ? -2.429 8.816 5.503 1.00 96.94 194 VAL A C 1
ATOM 1478 O O . VAL A 1 194 ? -2.949 9.344 6.478 1.00 96.94 194 VAL A O 1
ATOM 1481 N N . CYS A 1 195 ? -1.893 9.549 4.523 1.00 93.38 195 CYS A N 1
ATOM 1482 C CA . CYS A 1 195 ? -1.847 11.011 4.599 1.00 93.38 195 CYS A CA 1
ATOM 1483 C C . CYS A 1 195 ? -3.278 11.578 4.493 1.00 93.38 195 CYS A C 1
ATOM 1485 O O . CYS A 1 195 ? -3.902 11.489 3.436 1.00 93.38 195 CYS A O 1
ATOM 1487 N N . GLY A 1 196 ? -3.803 12.168 5.570 1.00 88.81 196 GLY A N 1
ATOM 1488 C CA . GLY A 1 196 ? -5.206 12.610 5.640 1.00 88.81 196 GLY A CA 1
ATOM 1489 C C . GLY A 1 196 ? -6.223 11.490 5.859 1.00 88.81 196 GLY A C 1
ATOM 1490 O O . GLY A 1 196 ? -7.400 11.705 5.591 1.00 88.81 196 GLY A O 1
ATOM 1491 N N . TRP A 1 197 ? -5.735 10.320 6.278 1.00 95.75 197 TRP A N 1
ATOM 1492 C CA . TRP A 1 197 ? -6.437 9.082 6.607 1.00 95.75 197 TRP A CA 1
ATOM 1493 C C . TRP A 1 197 ? -7.808 8.877 5.952 1.00 95.75 197 TRP A C 1
ATOM 1495 O O . TRP A 1 197 ? -8.831 9.421 6.369 1.00 95.75 197 TRP A O 1
ATOM 1505 N N . ARG A 1 198 ? -7.844 8.013 4.938 1.00 96.81 198 ARG A N 1
ATOM 1506 C CA . ARG A 1 198 ? -9.093 7.529 4.343 1.00 96.81 198 ARG A CA 1
ATOM 1507 C C . ARG A 1 198 ? -8.952 6.081 3.920 1.00 96.81 198 ARG A C 1
ATOM 1509 O O . ARG A 1 198 ? -7.966 5.726 3.274 1.00 96.81 198 ARG A O 1
ATOM 1516 N N . ILE A 1 199 ? -9.968 5.272 4.199 1.00 96.56 199 ILE A N 1
ATOM 1517 C CA . ILE A 1 199 ? -10.029 3.891 3.726 1.00 96.56 199 ILE A CA 1
ATOM 1518 C C . ILE A 1 199 ? -11.109 3.752 2.656 1.00 96.56 199 ILE A C 1
ATOM 1520 O O . ILE A 1 199 ? -12.225 4.256 2.787 1.00 96.56 199 ILE A O 1
ATOM 1524 N N . ARG A 1 200 ? -10.766 3.104 1.544 1.00 96.50 200 ARG A N 1
ATOM 1525 C CA . ARG A 1 200 ? -11.692 2.878 0.433 1.00 96.50 200 ARG A CA 1
ATOM 1526 C C . ARG A 1 200 ? -11.773 1.399 0.113 1.00 96.50 200 ARG A C 1
ATOM 1528 O O . ARG A 1 200 ? -10.765 0.777 -0.210 1.00 96.50 200 ARG A O 1
ATOM 1535 N N . GLU A 1 201 ? -12.981 0.864 0.182 1.00 96.00 201 GLU A N 1
ATOM 1536 C CA . GLU A 1 201 ? -13.285 -0.501 -0.231 1.00 96.00 201 GLU A CA 1
ATOM 1537 C C . GLU A 1 201 ? -13.438 -0.586 -1.751 1.00 96.00 201 GLU A C 1
ATOM 1539 O O . GLU A 1 201 ? -13.914 0.348 -2.404 1.00 96.00 201 GLU A O 1
ATOM 1544 N N . ALA A 1 202 ? -13.042 -1.720 -2.323 1.00 96.94 202 ALA A N 1
ATOM 1545 C CA . ALA A 1 202 ? -13.309 -2.038 -3.715 1.00 96.94 202 ALA A CA 1
ATOM 1546 C C . ALA A 1 202 ? -13.484 -3.539 -3.934 1.00 96.94 202 ALA A C 1
ATOM 1548 O O . ALA A 1 202 ? -12.728 -4.361 -3.408 1.00 96.94 202 ALA A O 1
ATOM 1549 N N . ASP A 1 203 ? -14.433 -3.877 -4.808 1.00 97.69 203 ASP A N 1
ATOM 1550 C CA . ASP A 1 203 ? -14.523 -5.211 -5.388 1.00 97.69 203 ASP A CA 1
ATOM 1551 C C . ASP A 1 203 ? -13.283 -5.484 -6.239 1.00 97.69 203 ASP A C 1
ATOM 1553 O O . ASP A 1 203 ? -12.908 -4.686 -7.108 1.00 97.69 203 ASP A O 1
ATOM 1557 N N . VAL A 1 204 ? -12.714 -6.670 -6.072 1.00 97.75 204 VAL A N 1
ATOM 1558 C CA . VAL A 1 204 ? -11.713 -7.208 -6.983 1.00 97.75 204 VAL A CA 1
ATOM 1559 C C . VAL A 1 204 ? -12.475 -7.894 -8.106 1.00 97.75 204 VAL A C 1
ATOM 1561 O O . VAL A 1 204 ? -13.008 -8.991 -7.935 1.00 97.75 204 VAL A O 1
ATOM 1564 N N . ARG A 1 205 ? -12.562 -7.254 -9.275 1.00 97.25 205 ARG A N 1
ATOM 1565 C CA . ARG A 1 205 ? -13.347 -7.766 -10.410 1.00 97.25 205 ARG A CA 1
ATOM 1566 C C . ARG A 1 205 ? -12.488 -8.589 -11.363 1.00 97.25 205 ARG A C 1
ATOM 1568 O O . ARG A 1 205 ? -11.258 -8.594 -11.302 1.00 97.25 205 ARG A O 1
ATOM 1575 N N . ARG A 1 206 ? -13.133 -9.294 -12.298 1.00 97.50 206 ARG A N 1
ATOM 1576 C CA . ARG A 1 206 ? -12.437 -10.047 -13.358 1.00 97.50 206 ARG A CA 1
ATOM 1577 C C . ARG A 1 206 ? -11.519 -9.146 -14.191 1.00 97.50 206 ARG A C 1
ATOM 1579 O O . ARG A 1 206 ? -10.400 -9.543 -14.496 1.00 97.50 206 ARG A O 1
ATOM 1586 N N . TYR A 1 207 ? -11.977 -7.938 -14.527 1.00 97.06 207 TYR A N 1
ATOM 1587 C CA . TYR A 1 207 ? -11.182 -6.969 -15.287 1.00 97.06 207 TYR A CA 1
ATOM 1588 C C . TYR A 1 207 ? -9.895 -6.573 -14.551 1.00 97.06 207 TYR A C 1
ATOM 1590 O O . TYR A 1 207 ? -8.831 -6.545 -15.165 1.00 97.06 207 TYR A O 1
ATOM 1598 N N . ASP A 1 208 ? -9.967 -6.373 -13.231 1.00 97.62 208 ASP A N 1
ATOM 1599 C CA . ASP A 1 208 ? -8.803 -6.036 -12.407 1.00 97.62 208 ASP A CA 1
ATOM 1600 C C . ASP A 1 208 ? -7.763 -7.170 -12.432 1.00 97.62 208 ASP A C 1
ATOM 1602 O O . ASP A 1 208 ? -6.585 -6.937 -12.703 1.00 97.62 208 ASP A O 1
ATOM 1606 N N . ARG A 1 209 ? -8.206 -8.425 -12.265 1.00 98.06 209 ARG A N 1
ATOM 1607 C CA . ARG A 1 209 ? -7.335 -9.615 -12.352 1.00 98.06 209 ARG A CA 1
ATOM 1608 C C . ARG A 1 209 ? -6.677 -9.752 -13.727 1.00 98.06 209 ARG A C 1
ATOM 1610 O O . ARG A 1 209 ? -5.480 -10.019 -13.831 1.00 98.06 209 ARG A O 1
ATOM 1617 N N . MET A 1 210 ? -7.439 -9.528 -14.797 1.00 98.19 210 MET A N 1
ATOM 1618 C CA . MET A 1 210 ? -6.903 -9.555 -16.161 1.00 98.19 210 MET A CA 1
ATOM 1619 C C . MET A 1 210 ? -5.873 -8.447 -16.389 1.00 98.19 210 MET A C 1
ATOM 1621 O O . MET A 1 210 ? -4.853 -8.689 -17.035 1.00 98.19 210 MET A O 1
ATOM 1625 N N . ALA A 1 211 ? -6.093 -7.255 -15.832 1.00 97.44 211 ALA A N 1
ATOM 1626 C CA . ALA A 1 211 ? -5.129 -6.165 -15.897 1.00 97.44 211 ALA A CA 1
ATOM 1627 C C . ALA A 1 211 ? -3.823 -6.520 -15.163 1.00 97.44 211 ALA A C 1
ATOM 1629 O O . ALA A 1 211 ? -2.745 -6.245 -15.695 1.00 97.44 211 ALA A O 1
ATOM 1630 N N . VAL A 1 212 ? -3.895 -7.200 -14.008 1.00 98.06 212 VAL A N 1
ATOM 1631 C CA . VAL A 1 212 ? -2.710 -7.679 -13.267 1.00 98.06 212 VAL A CA 1
ATOM 1632 C C . VAL A 1 212 ? -1.900 -8.637 -14.136 1.00 98.06 212 VAL A C 1
ATOM 1634 O O . VAL A 1 212 ? -0.697 -8.446 -14.322 1.00 98.06 212 VAL A O 1
ATOM 1637 N N . LEU A 1 213 ? -2.557 -9.645 -14.719 1.00 97.88 213 LEU A N 1
ATOM 1638 C CA . LEU A 1 213 ? -1.898 -10.632 -15.579 1.00 97.88 213 LEU A CA 1
ATOM 1639 C C . LEU A 1 213 ? -1.322 -9.999 -16.848 1.00 97.88 213 LEU A C 1
ATOM 1641 O O . LEU A 1 213 ? -0.222 -10.360 -17.267 1.00 97.88 213 LEU A O 1
ATOM 1645 N N . SER A 1 214 ? -2.034 -9.035 -17.434 1.00 96.81 214 SER A N 1
ATOM 1646 C CA . SER A 1 214 ? -1.583 -8.281 -18.605 1.00 96.81 214 SER A CA 1
ATOM 1647 C C . SER A 1 214 ? -0.316 -7.480 -18.298 1.00 96.81 214 SER A C 1
ATOM 1649 O O . SER A 1 214 ? 0.689 -7.628 -18.995 1.00 96.81 214 SER A O 1
ATOM 1651 N N . ALA A 1 215 ? -0.309 -6.706 -17.208 1.00 95.88 215 ALA A N 1
ATOM 1652 C CA . ALA A 1 215 ? 0.870 -5.971 -16.756 1.00 95.88 215 ALA A CA 1
ATOM 1653 C C . ALA A 1 215 ? 2.040 -6.918 -16.444 1.00 95.88 215 ALA A C 1
ATOM 1655 O O . ALA A 1 215 ? 3.143 -6.714 -16.949 1.00 95.88 215 ALA A O 1
ATOM 1656 N N . ARG A 1 216 ? 1.795 -8.010 -15.705 1.00 95.81 216 ARG A N 1
ATOM 1657 C CA . ARG A 1 216 ? 2.791 -9.057 -15.417 1.00 95.81 216 ARG A CA 1
ATOM 1658 C C . ARG A 1 216 ? 3.414 -9.607 -16.696 1.00 95.81 216 ARG A C 1
ATOM 1660 O O . ARG A 1 216 ? 4.637 -9.684 -16.788 1.00 95.81 216 ARG A O 1
ATOM 1667 N N . ASN A 1 217 ? 2.597 -9.974 -17.684 1.00 94.75 217 ASN A N 1
ATOM 1668 C CA . ASN A 1 217 ? 3.074 -10.518 -18.958 1.00 94.75 217 ASN A CA 1
ATOM 1669 C C . ASN A 1 217 ? 3.962 -9.509 -19.691 1.00 94.75 217 ASN A C 1
ATOM 1671 O O . ASN A 1 217 ? 5.065 -9.862 -20.104 1.00 94.75 217 ASN A O 1
ATOM 1675 N N . ARG A 1 218 ? 3.523 -8.248 -19.788 1.00 94.00 218 ARG A N 1
ATOM 1676 C CA . ARG A 1 218 ? 4.296 -7.185 -20.443 1.00 94.00 218 ARG A CA 1
ATOM 1677 C C . ARG A 1 218 ? 5.624 -6.932 -19.743 1.00 94.00 218 ARG A C 1
ATOM 1679 O O . ARG A 1 218 ? 6.636 -6.815 -20.419 1.00 94.00 218 ARG A O 1
ATOM 1686 N N . ILE A 1 219 ? 5.641 -6.908 -18.409 1.00 92.62 219 ILE A N 1
ATOM 1687 C CA . ILE A 1 219 ? 6.873 -6.764 -17.621 1.00 92.62 219 ILE A CA 1
ATOM 1688 C C . ILE A 1 219 ? 7.812 -7.954 -17.864 1.00 92.62 219 ILE A C 1
ATOM 1690 O O . ILE A 1 219 ? 9.0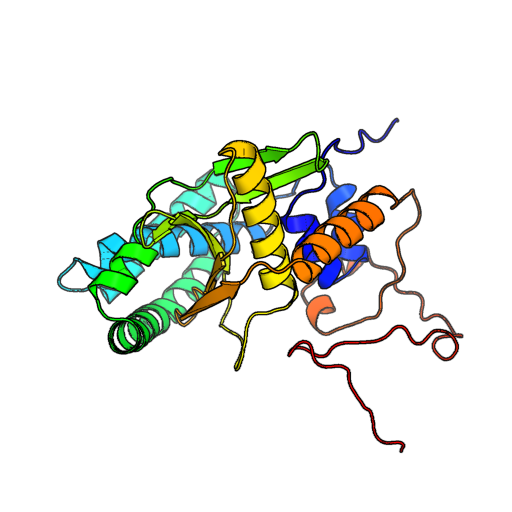19 -7.761 -17.965 1.00 92.62 219 ILE A O 1
ATOM 1694 N N . THR A 1 220 ? 7.289 -9.178 -17.980 1.00 90.38 220 THR A N 1
ATOM 1695 C CA . THR A 1 220 ? 8.081 -10.389 -18.280 1.00 90.38 220 THR A CA 1
ATOM 1696 C C . THR A 1 220 ? 8.647 -10.420 -19.688 1.00 90.38 220 THR A C 1
ATOM 1698 O O . THR A 1 220 ? 9.749 -10.923 -19.879 1.00 90.38 220 THR A O 1
ATOM 1701 N N . GLN A 1 221 ? 7.940 -9.839 -20.648 1.00 89.69 221 GLN A N 1
ATOM 1702 C CA . GLN A 1 221 ? 8.391 -9.725 -22.033 1.00 89.69 221 GLN A CA 1
ATOM 1703 C C . GLN A 1 221 ? 9.392 -8.579 -22.249 1.00 89.69 221 GLN A C 1
ATOM 1705 O O . GLN A 1 221 ? 9.932 -8.450 -23.346 1.00 89.69 221 GLN A O 1
ATOM 1710 N N . MET A 1 222 ? 9.667 -7.745 -21.236 1.00 88.19 222 MET A N 1
ATOM 1711 C CA . MET A 1 222 ? 10.682 -6.695 -21.345 1.00 88.19 222 MET A CA 1
ATOM 1712 C C . MET A 1 222 ? 12.070 -7.319 -21.530 1.00 88.19 222 MET A C 1
ATOM 1714 O O . MET A 1 222 ? 12.644 -7.878 -20.596 1.00 88.19 222 MET A O 1
ATOM 1718 N N . GLY A 1 223 ? 12.600 -7.205 -22.748 1.00 80.94 223 GLY A N 1
ATOM 1719 C CA . GLY A 1 223 ? 13.951 -7.633 -23.103 1.00 80.94 223 GLY A CA 1
ATOM 1720 C C . GLY A 1 223 ? 15.021 -6.606 -22.722 1.00 80.94 223 GLY A C 1
ATOM 1721 O O . GLY A 1 223 ? 14.936 -5.929 -21.695 1.00 80.94 223 GLY A O 1
ATOM 1722 N N . SER A 1 224 ? 16.045 -6.479 -23.572 1.00 81.00 224 SER A N 1
ATOM 1723 C CA . SER A 1 224 ? 17.161 -5.531 -23.417 1.00 81.00 224 SER A CA 1
ATOM 1724 C C . SER A 1 224 ? 16.795 -4.073 -23.784 1.00 81.00 224 SER A C 1
ATOM 1726 O O . SER A 1 224 ? 17.394 -3.132 -23.251 1.00 81.00 224 SER A O 1
ATOM 1728 N N . ALA A 1 225 ? 15.758 -3.861 -24.594 1.00 83.38 225 ALA A N 1
ATOM 1729 C CA . ALA A 1 225 ? 15.301 -2.536 -25.013 1.00 83.38 225 ALA A CA 1
ATOM 1730 C C . ALA A 1 225 ? 14.342 -1.888 -23.998 1.00 83.38 225 ALA A C 1
ATOM 1732 O O . ALA A 1 225 ? 13.457 -2.551 -23.455 1.00 83.38 225 ALA A O 1
ATOM 1733 N N . MET A 1 226 ? 14.520 -0.587 -23.748 1.00 85.81 226 MET A N 1
ATOM 1734 C CA . MET A 1 226 ? 13.638 0.201 -22.881 1.00 85.81 226 MET A CA 1
ATOM 1735 C C . MET A 1 226 ? 12.261 0.370 -23.540 1.00 85.81 226 MET A C 1
ATOM 1737 O O . MET A 1 226 ? 12.214 0.730 -24.714 1.00 85.81 226 MET A O 1
ATOM 1741 N N . PRO A 1 227 ? 11.147 0.137 -22.821 1.00 87.88 227 PRO A N 1
ATOM 1742 C CA . PRO A 1 227 ? 9.818 0.277 -23.400 1.00 87.88 227 PRO A CA 1
ATOM 1743 C C . PRO A 1 227 ? 9.480 1.742 -23.690 1.00 87.88 227 PRO A C 1
ATOM 1745 O O . PRO A 1 227 ? 9.944 2.664 -23.007 1.00 87.88 227 PRO A O 1
ATOM 1748 N N . ASP A 1 228 ? 8.595 1.957 -24.656 1.00 83.25 228 ASP A N 1
ATOM 1749 C CA . ASP A 1 228 ? 8.036 3.278 -24.911 1.00 83.25 228 ASP A CA 1
ATOM 1750 C C . ASP A 1 228 ? 7.162 3.745 -23.744 1.00 83.25 228 ASP A C 1
ATOM 1752 O O . ASP A 1 228 ? 6.395 2.984 -23.148 1.00 83.25 228 ASP A O 1
ATOM 1756 N N . ALA A 1 229 ? 7.298 5.023 -23.402 1.00 84.56 229 ALA A N 1
ATOM 1757 C CA . ALA A 1 229 ? 6.470 5.695 -22.413 1.00 84.56 229 ALA A CA 1
ATOM 1758 C C . ALA A 1 229 ? 6.370 7.182 -22.759 1.00 84.56 229 ALA A C 1
ATOM 1760 O O . ALA A 1 229 ? 7.314 7.772 -23.287 1.00 84.56 229 ALA A O 1
ATOM 1761 N N . ARG A 1 230 ? 5.227 7.795 -22.441 1.00 77.88 230 ARG A N 1
ATOM 1762 C CA . ARG A 1 230 ? 5.039 9.247 -22.547 1.00 77.88 230 ARG A CA 1
ATOM 1763 C C . ARG A 1 230 ? 5.547 9.928 -21.275 1.00 77.88 230 ARG A C 1
ATOM 1765 O O . ARG A 1 230 ? 5.505 9.336 -20.195 1.00 77.88 230 ARG A O 1
ATOM 1772 N N . ARG A 1 231 ? 6.012 11.177 -21.401 1.00 80.81 231 ARG A N 1
ATOM 1773 C CA . ARG A 1 231 ? 6.275 12.028 -20.231 1.00 80.81 231 ARG A CA 1
ATOM 1774 C C . ARG A 1 231 ? 4.950 12.354 -19.540 1.00 80.81 231 ARG A C 1
ATOM 1776 O O . ARG A 1 231 ? 3.945 12.572 -20.212 1.00 80.81 231 ARG A O 1
ATOM 1783 N N . GLY A 1 232 ? 4.968 12.384 -18.214 1.00 78.00 232 GLY A N 1
ATOM 1784 C CA . GLY A 1 232 ? 3.819 12.734 -17.383 1.00 78.00 232 GLY A CA 1
ATOM 1785 C C . GLY A 1 232 ? 4.260 13.363 -16.059 1.00 78.00 232 GLY A C 1
ATOM 1786 O O . GLY A 1 232 ? 5.464 13.447 -15.804 1.00 78.00 232 GLY A O 1
ATOM 1787 N N . PRO A 1 233 ? 3.315 13.786 -15.199 1.00 80.25 233 PRO A N 1
ATOM 1788 C CA . PRO A 1 233 ? 3.622 14.454 -13.927 1.00 80.25 233 PRO A CA 1
ATOM 1789 C C . PRO A 1 233 ? 4.546 13.648 -13.000 1.00 80.25 233 PRO A C 1
ATOM 1791 O O . PRO A 1 233 ? 5.385 14.210 -12.305 1.00 80.25 233 PRO A O 1
ATOM 1794 N N . TRP A 1 234 ? 4.464 12.315 -13.052 1.00 79.00 234 TRP A N 1
ATOM 1795 C CA . TRP A 1 234 ? 5.327 11.400 -12.294 1.00 79.00 234 TRP A CA 1
ATOM 1796 C C . TRP A 1 234 ? 6.800 11.409 -12.741 1.00 79.00 234 TRP A C 1
ATOM 1798 O O . TRP A 1 234 ? 7.635 10.772 -12.104 1.00 79.00 234 TRP A O 1
ATOM 1808 N N . CYS A 1 235 ? 7.151 12.099 -13.833 1.00 85.06 235 CYS A N 1
ATOM 1809 C CA . CYS A 1 235 ? 8.539 12.229 -14.274 1.00 85.06 235 CYS A CA 1
ATOM 1810 C C . CYS A 1 235 ? 9.352 13.205 -13.412 1.00 85.06 235 CYS A C 1
ATOM 1812 O O . CYS A 1 235 ? 10.546 12.971 -13.251 1.00 85.06 235 CYS A O 1
ATOM 1814 N N . THR A 1 236 ? 8.735 14.256 -12.859 1.00 79.50 236 THR A N 1
ATOM 1815 C CA . THR A 1 236 ? 9.441 15.350 -12.159 1.00 79.50 236 THR A CA 1
ATOM 1816 C C . THR A 1 236 ? 10.152 14.882 -10.884 1.00 79.50 236 THR A C 1
ATOM 1818 O O . THR A 1 236 ? 11.204 15.410 -10.551 1.00 79.50 236 THR A O 1
ATOM 1821 N N . GLY A 1 237 ? 9.630 13.849 -10.217 1.00 76.38 237 GLY A N 1
ATOM 1822 C CA . GLY A 1 237 ? 10.245 13.216 -9.040 1.00 76.38 237 GLY A CA 1
ATOM 1823 C C . GLY A 1 237 ? 10.790 11.809 -9.298 1.00 76.38 237 GLY A C 1
ATOM 1824 O O . GLY A 1 237 ? 11.052 11.066 -8.359 1.00 76.38 237 GLY A O 1
ATOM 1825 N N . CYS A 1 238 ? 10.909 11.378 -10.558 1.00 82.94 238 CYS A N 1
ATOM 1826 C CA . CYS A 1 238 ? 11.344 10.015 -10.849 1.00 82.94 238 CYS A CA 1
ATOM 1827 C C . CYS A 1 238 ? 12.844 9.851 -10.568 1.00 82.94 238 CYS A C 1
ATOM 1829 O O . CYS A 1 238 ? 13.669 10.457 -11.250 1.00 82.94 238 CYS A O 1
ATOM 1831 N N . GLN A 1 239 ? 13.205 8.931 -9.667 1.00 81.62 239 GLN A N 1
ATOM 1832 C CA . GLN A 1 239 ? 14.605 8.608 -9.335 1.00 81.62 239 GLN A CA 1
ATOM 1833 C C . GLN A 1 239 ? 15.466 8.162 -10.536 1.00 81.62 239 GLN A C 1
ATOM 1835 O O . GLN A 1 239 ? 16.689 8.130 -10.456 1.00 81.62 239 GLN A O 1
ATOM 1840 N N . TYR A 1 240 ? 14.836 7.811 -11.661 1.00 85.62 240 TYR A N 1
ATOM 1841 C CA . TYR A 1 240 ? 15.511 7.397 -12.893 1.00 85.62 240 TYR A CA 1
ATOM 1842 C C . TYR A 1 240 ? 15.526 8.477 -13.977 1.00 85.62 240 TYR A C 1
ATOM 1844 O O . TYR A 1 240 ? 15.904 8.175 -15.106 1.00 85.62 240 TYR A O 1
ATOM 1852 N N . ALA A 1 241 ? 15.114 9.715 -13.683 1.00 84.12 241 ALA A N 1
ATOM 1853 C CA . ALA A 1 241 ? 15.026 10.784 -14.679 1.00 84.12 241 ALA A CA 1
ATOM 1854 C C . ALA A 1 241 ? 16.348 10.992 -15.442 1.00 84.12 241 ALA A C 1
ATOM 1856 O O . ALA A 1 241 ? 16.321 11.083 -16.666 1.00 84.12 241 ALA A O 1
ATOM 1857 N N . GLY A 1 242 ? 17.492 10.958 -14.747 1.00 81.69 242 GLY A N 1
ATOM 1858 C CA . GLY A 1 242 ? 18.818 11.106 -15.364 1.00 81.69 242 GLY A CA 1
ATOM 1859 C C . GLY A 1 242 ? 19.231 9.954 -16.292 1.00 81.69 242 GLY A C 1
ATOM 1860 O O . GLY A 1 242 ? 19.994 10.168 -17.224 1.00 81.69 242 GLY A O 1
ATOM 1861 N N . ALA A 1 243 ? 18.698 8.746 -16.083 1.00 83.38 243 ALA A N 1
ATOM 1862 C CA . ALA A 1 243 ? 18.939 7.581 -16.943 1.00 83.38 243 ALA A CA 1
ATOM 1863 C C . ALA A 1 243 ? 17.824 7.364 -17.989 1.00 83.38 243 ALA A C 1
ATOM 1865 O O . ALA A 1 243 ? 17.900 6.447 -18.810 1.00 83.38 243 ALA A O 1
ATOM 1866 N N . CYS A 1 244 ? 16.755 8.165 -17.943 1.00 86.19 244 CYS A N 1
ATOM 1867 C CA . CYS A 1 244 ? 15.581 8.026 -18.794 1.00 86.19 244 CYS A CA 1
ATOM 1868 C C . CYS A 1 244 ? 15.714 8.909 -20.038 1.00 86.19 244 CYS A C 1
ATOM 1870 O O . CYS A 1 244 ? 15.240 10.046 -20.068 1.00 86.19 244 CYS A O 1
ATOM 1872 N N . ASP A 1 245 ? 16.311 8.360 -21.096 1.00 71.06 245 ASP A N 1
ATOM 1873 C CA . ASP A 1 245 ? 16.352 9.029 -22.396 1.00 71.06 245 ASP A CA 1
ATOM 1874 C C . ASP A 1 245 ? 15.000 8.866 -23.117 1.00 71.06 245 ASP A C 1
ATOM 1876 O O . ASP A 1 245 ? 14.675 7.840 -23.729 1.00 71.06 245 ASP A O 1
ATOM 1880 N N . VAL A 1 246 ? 14.120 9.854 -22.961 1.00 61.78 246 VAL A N 1
ATOM 1881 C CA . VAL A 1 246 ? 12.888 9.948 -23.752 1.00 61.78 246 VAL A CA 1
ATOM 1882 C C . VAL A 1 246 ? 13.235 10.680 -25.038 1.00 61.78 246 VAL A C 1
ATOM 1884 O O . VAL A 1 246 ? 13.088 11.899 -25.104 1.00 61.78 246 VAL A O 1
ATOM 1887 N N . ARG A 1 247 ? 13.660 9.946 -26.072 1.00 52.12 247 ARG A N 1
ATOM 1888 C CA . ARG A 1 247 ? 13.677 10.509 -27.424 1.00 52.12 247 ARG A CA 1
ATOM 1889 C C . ARG A 1 247 ? 12.242 10.917 -27.786 1.00 52.12 247 ARG A C 1
ATOM 1891 O O . ARG A 1 247 ? 11.349 10.067 -27.715 1.00 52.12 247 ARG A O 1
ATOM 1898 N N . PRO A 1 248 ? 11.975 12.186 -28.134 1.00 45.19 248 PRO A N 1
ATOM 1899 C CA . PRO A 1 248 ? 10.683 12.561 -28.682 1.00 45.19 248 PRO A CA 1
ATOM 1900 C C . PRO A 1 248 ? 10.543 11.874 -30.044 1.00 45.19 248 PRO A C 1
ATOM 1902 O O . PRO A 1 248 ? 11.215 12.231 -31.007 1.00 45.19 248 PRO A O 1
ATOM 1905 N N . PHE A 1 249 ? 9.714 10.835 -30.128 1.00 45.25 249 PHE A N 1
ATOM 1906 C CA . PHE A 1 249 ? 9.403 10.223 -31.414 1.00 45.25 249 PHE A CA 1
ATOM 1907 C C . PHE A 1 249 ? 8.596 11.221 -32.255 1.00 45.25 249 PHE A C 1
ATOM 1909 O O . PHE A 1 249 ? 7.509 11.642 -31.855 1.00 45.25 249 PHE A O 1
ATOM 1916 N N . LEU A 1 250 ? 9.116 11.562 -33.438 1.00 48.50 250 LEU A N 1
ATOM 1917 C CA . LEU A 1 250 ? 8.495 12.457 -34.428 1.00 48.50 250 LEU A CA 1
ATOM 1918 C C . LEU A 1 250 ? 7.135 11.950 -34.964 1.00 48.50 250 LEU A C 1
ATOM 1920 O O . LEU A 1 250 ? 6.427 12.694 -35.629 1.00 48.50 250 LEU A O 1
ATOM 1924 N N . ALA A 1 251 ? 6.738 10.709 -34.653 1.00 44.41 251 ALA A N 1
ATOM 1925 C CA . ALA A 1 251 ? 5.503 10.066 -35.122 1.00 44.41 251 ALA A CA 1
ATOM 1926 C C . ALA A 1 251 ? 4.449 9.864 -34.009 1.00 44.41 251 ALA A C 1
ATOM 1928 O O . ALA A 1 251 ? 3.732 8.863 -33.973 1.00 44.41 251 ALA A O 1
ATOM 1929 N N . SER A 1 252 ? 4.338 10.809 -33.073 1.00 43.41 252 SER A N 1
ATOM 1930 C CA . SER A 1 252 ? 3.404 10.750 -31.934 1.00 43.41 252 SER A CA 1
ATOM 1931 C C . SER A 1 252 ? 1.906 10.817 -32.306 1.00 43.41 252 SER A C 1
ATOM 1933 O O . SER A 1 252 ? 1.056 10.685 -31.417 1.00 43.41 252 SER A O 1
ATOM 1935 N N . SER A 1 253 ? 1.581 10.970 -33.595 1.00 43.12 253 SER A N 1
ATOM 1936 C CA . SER A 1 253 ? 0.229 11.109 -34.152 1.00 43.12 253 SER A CA 1
ATOM 1937 C C . SER A 1 253 ? -0.423 9.805 -34.641 1.00 43.12 253 SER A C 1
ATOM 1939 O O . SER A 1 253 ? -1.646 9.770 -34.745 1.00 43.12 253 SER A O 1
ATOM 1941 N N . LEU A 1 254 ? 0.332 8.729 -34.906 1.00 40.03 254 LEU A N 1
ATOM 1942 C CA . LEU A 1 254 ? -0.203 7.551 -35.620 1.00 40.03 254 LEU A CA 1
ATOM 1943 C C . LEU A 1 254 ? -0.624 6.369 -34.737 1.00 40.03 254 LEU A C 1
ATOM 1945 O O . LEU A 1 254 ? -1.360 5.498 -35.191 1.00 40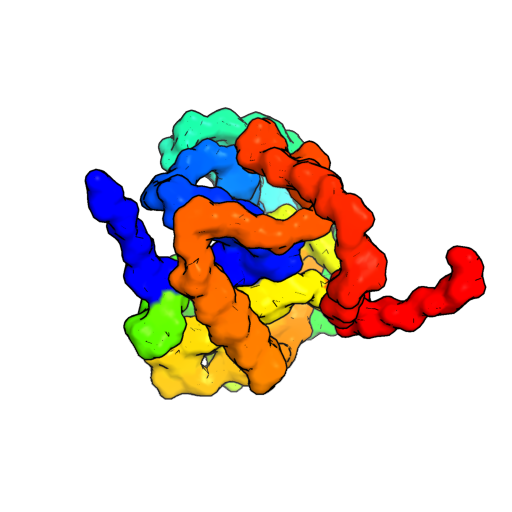.03 254 LEU A O 1
ATOM 1949 N N . PHE A 1 255 ? -0.248 6.358 -33.460 1.00 41.44 255 PHE A N 1
ATOM 1950 C CA . PHE A 1 255 ? -0.716 5.348 -32.511 1.00 41.44 255 PHE A CA 1
ATOM 1951 C C . PHE A 1 255 ? -1.291 6.034 -31.271 1.00 41.44 255 PHE A C 1
ATOM 1953 O O . PHE A 1 255 ? -0.568 6.448 -30.360 1.00 41.44 255 PHE A O 1
ATOM 1960 N N . ARG A 1 256 ? -2.624 6.170 -31.255 1.00 34.97 256 ARG A N 1
ATOM 1961 C CA . ARG A 1 256 ? -3.426 6.580 -30.092 1.00 34.97 256 ARG A CA 1
ATOM 1962 C C . ARG A 1 256 ? -3.942 5.331 -29.361 1.00 34.97 256 ARG A C 1
ATOM 1964 O O . ARG A 1 256 ? -5.030 4.854 -29.679 1.00 34.97 256 ARG A O 1
ATOM 1971 N N . PRO A 1 257 ? -3.210 4.769 -28.385 1.00 38.62 257 PRO A N 1
ATOM 1972 C CA . PRO A 1 257 ? -3.821 3.851 -27.437 1.00 38.62 257 PRO A CA 1
ATOM 1973 C C . PRO A 1 257 ? -4.810 4.613 -26.544 1.00 38.62 257 PRO A C 1
ATOM 1975 O O . PRO A 1 257 ? -4.616 5.788 -26.235 1.00 38.62 257 PRO A O 1
ATOM 1978 N N . VAL A 1 258 ? -5.881 3.930 -26.142 1.00 40.62 258 VAL A N 1
ATOM 1979 C CA . VAL A 1 258 ? -6.952 4.467 -25.295 1.00 40.62 258 VAL A CA 1
ATOM 1980 C C . VAL A 1 258 ? -6.381 4.882 -23.936 1.00 40.62 258 VAL A C 1
ATOM 1982 O O . VAL A 1 258 ? -5.905 4.033 -23.184 1.00 40.62 258 VAL A O 1
ATOM 1985 N N . ILE A 1 259 ? -6.432 6.179 -23.629 1.00 41.56 259 ILE A N 1
ATOM 1986 C CA . ILE A 1 259 ? -6.032 6.734 -22.333 1.00 41.56 259 ILE A CA 1
ATOM 1987 C C . ILE A 1 259 ? -7.270 6.827 -21.438 1.00 41.56 259 ILE A C 1
ATOM 1989 O O . ILE A 1 259 ? -8.313 7.344 -21.848 1.00 41.56 259 ILE A O 1
ATOM 1993 N N . PHE A 1 260 ? -7.122 6.330 -20.214 1.00 38.47 260 PHE A N 1
ATOM 1994 C CA . PHE A 1 260 ? -8.026 6.614 -19.110 1.00 38.47 260 PHE A CA 1
ATOM 1995 C C . PHE A 1 260 ? -7.424 7.748 -18.277 1.00 38.47 260 PHE A C 1
ATOM 1997 O O . PHE A 1 260 ? -6.209 7.775 -18.069 1.00 38.47 260 PHE A O 1
ATOM 2004 N N . ASP A 1 261 ? -8.240 8.705 -17.850 1.00 38.25 261 ASP A N 1
ATOM 2005 C CA . ASP A 1 261 ? -7.787 9.771 -16.958 1.00 38.25 261 ASP A CA 1
ATOM 2006 C C . ASP A 1 261 ? -7.527 9.258 -15.526 1.00 38.25 261 ASP A C 1
ATOM 2008 O O . ASP A 1 261 ? -7.673 8.072 -15.217 1.00 38.25 261 ASP A O 1
ATOM 2012 N N . SER A 1 262 ? -7.143 10.168 -14.629 1.00 36.31 262 SER A N 1
ATOM 2013 C CA . SER A 1 262 ? -6.913 9.905 -13.203 1.00 36.31 262 SER A CA 1
ATOM 2014 C C . SER A 1 262 ? -8.129 9.337 -12.455 1.00 36.31 262 SER A C 1
ATOM 2016 O O . SER A 1 262 ? -7.962 8.857 -11.336 1.00 36.31 262 SER A O 1
ATOM 2018 N N . SER A 1 263 ? -9.320 9.358 -13.063 1.00 37.25 263 SER A N 1
ATOM 2019 C CA . SER A 1 263 ? -10.562 8.775 -12.547 1.00 37.25 263 SER A CA 1
ATOM 2020 C C . SER A 1 263 ? -10.917 7.423 -13.187 1.00 37.25 263 SER A C 1
ATOM 2022 O O . SER A 1 263 ? -11.889 6.780 -12.791 1.00 37.25 263 SER A O 1
ATOM 2024 N N . GLY A 1 264 ? -10.124 6.945 -14.153 1.00 35.47 264 GLY A N 1
ATOM 2025 C CA . GLY A 1 264 ? -10.392 5.696 -14.859 1.00 35.47 264 GLY A CA 1
ATOM 2026 C C . GLY A 1 264 ? -11.470 5.814 -15.942 1.00 35.47 264 GLY A C 1
ATOM 2027 O O . GLY A 1 264 ? -11.960 4.782 -16.402 1.00 35.47 264 GLY A O 1
ATOM 2028 N N . GLN A 1 265 ? -11.837 7.027 -16.375 1.00 34.94 265 GLN A N 1
ATOM 2029 C CA . GLN A 1 265 ? -12.754 7.246 -17.498 1.00 34.94 265 GLN A CA 1
ATOM 2030 C C . GLN A 1 265 ? -12.001 7.483 -18.809 1.00 34.94 265 GLN A C 1
ATOM 2032 O O . GLN A 1 265 ? -10.906 8.045 -18.840 1.00 34.94 265 GLN A O 1
ATOM 2037 N N . ARG A 1 266 ? -12.582 7.007 -19.919 1.00 35.50 266 ARG A N 1
ATOM 2038 C CA . ARG A 1 266 ? -12.046 7.212 -21.269 1.00 35.50 266 ARG A CA 1
ATOM 2039 C C . ARG A 1 266 ? -12.146 8.704 -21.584 1.00 35.50 266 ARG A C 1
ATOM 2041 O O . ARG A 1 266 ? -13.261 9.208 -21.686 1.00 35.50 266 ARG A O 1
ATOM 2048 N N . ARG A 1 267 ? -11.021 9.403 -21.770 1.00 38.12 267 ARG A N 1
ATOM 2049 C CA . ARG A 1 267 ? -11.062 10.805 -22.220 1.00 38.12 267 ARG A CA 1
ATOM 2050 C C . ARG A 1 267 ? -11.742 10.880 -23.589 1.00 38.12 267 ARG A C 1
ATOM 2052 O O . ARG A 1 267 ? -11.189 10.396 -24.576 1.00 38.12 267 ARG A O 1
ATOM 2059 N N . GLN A 1 268 ? -12.928 11.481 -23.653 1.00 38.16 268 GLN A N 1
ATOM 2060 C CA . GLN A 1 268 ? -13.425 12.086 -24.885 1.00 38.16 268 GLN A CA 1
ATOM 2061 C C . GLN A 1 268 ? -12.866 13.506 -24.924 1.00 38.16 268 GLN A C 1
ATOM 2063 O O . GLN A 1 268 ? -13.260 14.341 -24.117 1.00 38.16 268 GLN A O 1
ATOM 2068 N N . GLU A 1 269 ? -11.914 13.773 -25.815 1.00 42.53 269 GLU A N 1
ATOM 2069 C CA . GLU A 1 269 ? -11.455 15.141 -26.055 1.00 42.53 269 GLU A CA 1
ATOM 2070 C C . GLU A 1 269 ? -12.200 15.717 -27.261 1.00 42.53 269 GLU A C 1
ATOM 2072 O O . GLU A 1 269 ? -12.166 15.178 -28.369 1.00 42.53 269 GLU A O 1
ATOM 2077 N N . THR A 1 270 ? -12.907 16.812 -26.996 1.00 36.66 270 THR A N 1
ATOM 2078 C CA . THR A 1 270 ? -13.471 17.754 -27.960 1.00 36.66 270 THR A CA 1
ATOM 2079 C C . THR A 1 270 ? -12.364 18.366 -28.818 1.00 36.66 270 THR A C 1
ATOM 2081 O O . THR A 1 270 ? -11.386 18.881 -28.280 1.00 36.66 270 THR A O 1
ATOM 2084 N N . ASN A 1 271 ? -12.542 18.341 -30.141 1.00 30.42 271 ASN A N 1
ATOM 2085 C CA . ASN A 1 271 ? -11.670 18.995 -31.121 1.00 30.42 271 ASN A CA 1
ATOM 2086 C C . ASN A 1 271 ? -11.567 20.509 -30.869 1.00 30.42 271 ASN A C 1
ATOM 2088 O O . ASN A 1 271 ? -12.577 21.201 -31.012 1.00 30.42 271 ASN A O 1
ATOM 2092 N N . LYS A 1 272 ? -10.354 21.010 -30.614 1.00 29.33 272 LYS A N 1
ATOM 2093 C CA . LYS A 1 272 ? -9.832 22.286 -31.127 1.00 29.33 272 LYS A CA 1
ATOM 2094 C C . LYS A 1 272 ? -8.330 22.162 -31.343 1.00 29.33 272 LYS A C 1
ATOM 2096 O O . LYS A 1 272 ? -7.673 21.556 -30.469 1.00 29.33 272 LYS A O 1
#

Secondary structure (DSSP, 8-state):
------SSEEHHHHHHHHH-HHHHHHHHHSSS----HHHHHHHHHHHHHHHHHHHTTSS-HHHHHHHHHHHHHHHHHHHH-S--HHHHHHHHHHHHHHHHHHHHHHHHH-HHHHHHHHS-SB--EEEEETTTTEEEEESEEEEETTEEEEEEEESSPPPSSS--HHHHHHHHHHHHHHHHHTTS---EEEEEETTTTEEEEEE--HHHHHHHHHHHHHHHT--SSPPP----GGGTT-TTGGG------TTTTS-----B-TTS-B--PPP-

pLDDT: mean 85.63, std 17.85, range [29.33, 98.25]

Radius of gyration: 19.53 Å; chains: 1; bounding box: 46×44×62 Å